Protein AF-A0A0Q3VXB0-F1 (afdb_monomer)

pLDDT: mean 96.61, std 4.09, range [52.09, 98.81]

Sequence (305 aa):
GGVAILCDSNIEIIQRRIDKGFIDEVAGSLDEAIAKAKEYAAAGKPLGIAVVGNAADIFEEVLEKGWLPDISTSMTPGHDPISYLPAGYTVEEAEELRDSNRELYLEKARETMVRELKALIKFMDLGVHSFEYGTSHRKECIDAGMDEKEAKRLPGFVAEYIRPLFCEGRGPFRWVCLSGEAEDLRKIDDMILEKFSDDHLVTRWIKLAKKHIPIEALPARICYMGFGQRKAFALEVNDMIRRGELAGPVAFSRDNLDSGSIVNPTFESENMKDGSDLISDWPMLNGLLNAVGMCDLIAIQANYS

Mean predicted aligned error: 3.27 Å

Structure (mmCIF, N/CA/C/O backbone):
data_AF-A0A0Q3VXB0-F1
#
_entry.id   AF-A0A0Q3VXB0-F1
#
loop_
_atom_site.group_PDB
_atom_site.id
_atom_site.type_symbol
_atom_site.label_atom_id
_atom_site.label_alt_id
_atom_site.label_comp_id
_atom_site.label_asym_id
_atom_site.label_entity_id
_atom_site.label_seq_id
_atom_site.pdbx_PDB_ins_code
_atom_site.Cartn_x
_atom_site.Cartn_y
_atom_site.Cartn_z
_atom_site.occupancy
_atom_site.B_iso_or_equiv
_atom_site.auth_seq_id
_atom_site.auth_comp_id
_atom_site.auth_asym_id
_atom_site.auth_atom_id
_atom_site.pdbx_PDB_model_num
ATOM 1 N N . GLY A 1 1 ? -4.025 -17.780 4.461 1.00 88.81 1 GLY A N 1
ATOM 2 C CA . GLY A 1 1 ? -3.182 -16.699 3.916 1.00 88.81 1 GLY A CA 1
ATOM 3 C C . GLY A 1 1 ? -2.644 -17.155 2.581 1.00 88.81 1 GLY A C 1
ATOM 4 O O . GLY A 1 1 ? -3.084 -18.203 2.126 1.00 88.81 1 GLY A O 1
ATOM 5 N N . GLY A 1 2 ? -1.742 -16.389 1.975 1.00 95.31 2 GLY A N 1
ATOM 6 C CA . GLY A 1 2 ? -1.052 -16.772 0.739 1.00 95.31 2 GLY A CA 1
ATOM 7 C C . GLY A 1 2 ? 0.444 -16.961 0.966 1.00 95.31 2 GLY A C 1
ATOM 8 O O . GLY A 1 2 ? 0.935 -16.713 2.070 1.00 95.31 2 GLY A O 1
ATOM 9 N N . VAL A 1 3 ? 1.138 -17.387 -0.085 1.00 98.25 3 VAL A N 1
ATOM 10 C CA . VAL A 1 3 ? 2.598 -17.354 -0.169 1.00 98.25 3 VAL A CA 1
ATOM 11 C C . VAL A 1 3 ? 2.988 -16.217 -1.106 1.00 98.25 3 VAL A C 1
ATOM 13 O O . VAL A 1 3 ? 2.360 -16.057 -2.150 1.00 98.25 3 VAL A O 1
ATOM 16 N N . ALA A 1 4 ? 3.976 -15.415 -0.726 1.00 98.19 4 ALA A N 1
ATOM 17 C CA . ALA A 1 4 ? 4.434 -14.272 -1.504 1.00 98.19 4 ALA A CA 1
ATOM 18 C C . ALA A 1 4 ? 5.944 -14.359 -1.727 1.00 98.19 4 ALA A C 1
ATOM 20 O O . ALA A 1 4 ? 6.694 -14.572 -0.777 1.00 98.19 4 ALA A O 1
ATOM 21 N N . ILE A 1 5 ? 6.372 -14.157 -2.973 1.00 98.44 5 ILE A N 1
ATOM 22 C CA . ILE A 1 5 ? 7.762 -13.840 -3.303 1.00 98.44 5 ILE A CA 1
ATOM 23 C C . ILE A 1 5 ? 7.838 -12.319 -3.454 1.00 98.44 5 ILE A C 1
ATOM 25 O O . ILE A 1 5 ? 7.078 -11.736 -4.225 1.00 98.44 5 ILE A O 1
ATOM 29 N N . LEU A 1 6 ? 8.715 -11.684 -2.684 1.00 98.12 6 LEU A N 1
ATOM 30 C CA . LEU A 1 6 ? 8.893 -10.236 -2.607 1.00 98.12 6 LEU A CA 1
ATOM 31 C C . LEU A 1 6 ? 10.298 -9.897 -3.101 1.00 98.12 6 LEU A C 1
ATOM 33 O O . LEU A 1 6 ? 11.272 -10.453 -2.604 1.00 98.12 6 LEU A O 1
ATOM 37 N N . CYS A 1 7 ? 10.414 -8.994 -4.066 1.00 97.31 7 CYS A N 1
ATOM 38 C CA . CYS A 1 7 ? 11.702 -8.576 -4.605 1.00 97.31 7 CYS A CA 1
ATOM 39 C C . CYS A 1 7 ? 12.056 -7.165 -4.129 1.00 97.31 7 CYS A C 1
ATOM 41 O O . CYS A 1 7 ? 11.206 -6.277 -4.159 1.00 97.31 7 CYS A O 1
ATOM 43 N N . ASP A 1 8 ? 13.305 -6.970 -3.713 1.00 97.62 8 ASP A N 1
ATOM 44 C CA . ASP A 1 8 ? 13.897 -5.650 -3.494 1.00 97.62 8 ASP A CA 1
ATOM 45 C C . ASP A 1 8 ? 15.375 -5.703 -3.896 1.00 97.62 8 ASP A C 1
ATOM 47 O O . ASP A 1 8 ? 16.053 -6.713 -3.689 1.00 97.62 8 ASP A O 1
ATOM 51 N N . SER A 1 9 ? 15.892 -4.627 -4.480 1.00 96.44 9 SER A N 1
ATOM 52 C CA . SER A 1 9 ? 17.288 -4.569 -4.924 1.00 96.44 9 SER A CA 1
ATOM 53 C C . SER A 1 9 ? 18.267 -4.323 -3.780 1.00 96.44 9 SER A C 1
ATOM 55 O O . SER A 1 9 ? 19.465 -4.542 -3.940 1.00 96.44 9 SER A O 1
ATOM 57 N N . ASN A 1 10 ? 17.771 -3.883 -2.622 1.00 95.69 10 ASN A N 1
ATOM 58 C CA . ASN A 1 10 ? 18.582 -3.557 -1.465 1.00 95.69 10 ASN A CA 1
ATOM 59 C C . ASN A 1 10 ? 18.340 -4.562 -0.325 1.00 95.69 10 ASN A C 1
ATOM 61 O O . ASN A 1 10 ? 17.310 -4.553 0.359 1.00 95.69 10 ASN A O 1
ATOM 65 N N . ILE A 1 11 ? 19.347 -5.399 -0.061 1.00 95.75 11 ILE A N 1
ATOM 66 C CA . ILE A 1 11 ? 19.316 -6.384 1.029 1.00 95.75 11 ILE A CA 1
ATOM 67 C C . ILE A 1 11 ? 19.112 -5.740 2.409 1.00 95.75 11 ILE A C 1
ATOM 69 O O . ILE A 1 11 ? 18.471 -6.337 3.271 1.00 95.75 11 ILE A O 1
ATOM 73 N N . GLU A 1 12 ? 19.573 -4.508 2.633 1.00 96.44 12 GLU A N 1
ATOM 74 C CA . GLU A 1 12 ? 19.353 -3.805 3.900 1.00 96.44 12 GLU A CA 1
ATOM 75 C C . GLU A 1 12 ? 17.885 -3.398 4.089 1.00 96.44 12 GLU A C 1
ATOM 77 O O . GLU A 1 12 ? 17.396 -3.320 5.220 1.00 96.44 12 GLU A O 1
ATOM 82 N N . ILE A 1 13 ? 17.143 -3.129 3.005 1.00 95.69 13 ILE A N 1
ATOM 83 C CA . ILE A 1 13 ? 15.687 -2.937 3.085 1.00 95.69 13 ILE A CA 1
ATOM 84 C C . ILE A 1 13 ? 15.030 -4.253 3.499 1.00 95.69 13 ILE A C 1
ATOM 86 O O . ILE A 1 13 ? 14.264 -4.260 4.466 1.00 95.69 13 ILE A O 1
ATOM 90 N N . ILE A 1 14 ? 15.370 -5.358 2.829 1.00 97.44 14 ILE A N 1
ATOM 91 C CA . ILE A 1 14 ? 14.838 -6.695 3.134 1.00 97.44 14 ILE A CA 1
ATOM 92 C C . ILE A 1 14 ? 15.109 -7.071 4.592 1.00 97.44 14 ILE A C 1
ATOM 94 O O . ILE A 1 14 ? 14.174 -7.416 5.319 1.00 97.44 14 ILE A O 1
ATOM 98 N N . GLN A 1 15 ? 16.356 -6.932 5.049 1.00 97.38 15 GLN A N 1
ATOM 99 C CA . GLN A 1 15 ? 16.746 -7.288 6.411 1.00 97.38 15 GLN A CA 1
ATOM 100 C C . GLN A 1 15 ? 15.956 -6.480 7.444 1.00 97.38 15 GLN A C 1
ATOM 102 O O . GLN A 1 15 ? 15.394 -7.055 8.372 1.00 97.38 15 GLN A O 1
ATOM 107 N N . ARG A 1 16 ? 15.781 -5.166 7.231 1.00 96.44 16 ARG A N 1
ATOM 108 C CA . ARG A 1 16 ? 14.951 -4.326 8.114 1.00 96.44 16 ARG A CA 1
ATOM 109 C C . ARG A 1 16 ? 13.493 -4.782 8.184 1.00 96.44 16 ARG A C 1
ATOM 111 O O . ARG A 1 16 ? 12.846 -4.563 9.208 1.00 96.44 16 ARG A O 1
ATOM 118 N N . ARG A 1 17 ? 12.936 -5.356 7.112 1.00 96.00 17 ARG A N 1
ATOM 119 C CA . ARG A 1 17 ? 11.563 -5.894 7.120 1.00 96.00 17 ARG A CA 1
ATOM 120 C C . ARG A 1 17 ? 11.477 -7.237 7.834 1.00 96.00 17 ARG A C 1
ATOM 122 O O . ARG A 1 17 ? 10.494 -7.454 8.540 1.00 96.00 17 ARG A O 1
ATOM 129 N N . ILE A 1 18 ? 12.502 -8.077 7.717 1.00 96.00 18 ILE A N 1
ATOM 130 C CA . ILE A 1 18 ? 12.609 -9.342 8.457 1.00 96.00 18 ILE A CA 1
ATOM 131 C C . ILE A 1 18 ? 12.779 -9.088 9.951 1.00 96.00 18 ILE A C 1
ATOM 133 O O . ILE A 1 18 ? 12.023 -9.638 10.745 1.00 96.00 18 ILE A O 1
ATOM 137 N N . ASP A 1 19 ? 13.681 -8.185 10.341 1.00 95.75 19 ASP A N 1
ATOM 138 C CA . ASP A 1 19 ? 13.931 -7.850 11.751 1.00 95.75 19 ASP A CA 1
ATOM 139 C C . ASP A 1 19 ? 12.666 -7.338 12.458 1.00 95.75 19 ASP A C 1
ATOM 141 O O . ASP A 1 19 ? 12.477 -7.533 13.659 1.00 95.75 19 ASP A O 1
ATOM 145 N N . LYS A 1 20 ? 11.773 -6.693 11.699 1.00 94.25 20 LYS A N 1
ATOM 146 C CA . LYS A 1 20 ? 10.472 -6.207 12.175 1.00 94.25 20 LYS A CA 1
ATOM 147 C C . LYS A 1 20 ? 9.354 -7.250 12.089 1.00 94.25 20 LYS A C 1
ATOM 149 O O . LYS A 1 20 ? 8.285 -7.016 12.640 1.00 94.25 20 LYS A O 1
ATOM 154 N N . GLY A 1 21 ? 9.566 -8.380 11.417 1.00 93.25 21 GLY A N 1
ATOM 155 C CA . GLY A 1 21 ? 8.570 -9.443 11.255 1.00 93.25 21 GLY A CA 1
ATOM 156 C C . GLY A 1 21 ? 7.527 -9.196 10.158 1.00 93.25 21 GLY A C 1
ATOM 157 O O . GLY A 1 21 ? 6.432 -9.745 10.232 1.00 93.25 21 GLY A O 1
ATOM 158 N N . PHE A 1 22 ? 7.835 -8.367 9.152 1.00 94.44 22 PHE A N 1
ATOM 159 C CA . PHE A 1 22 ? 6.975 -8.172 7.971 1.00 94.44 22 PHE A CA 1
ATOM 160 C C . PHE A 1 22 ? 7.232 -9.186 6.849 1.00 94.44 22 PHE A C 1
ATOM 162 O O . PHE A 1 22 ? 6.378 -9.364 5.984 1.00 94.44 22 PHE A O 1
ATOM 169 N N . ILE A 1 23 ? 8.405 -9.818 6.848 1.00 95.69 23 ILE A N 1
ATOM 170 C CA . ILE A 1 23 ? 8.821 -10.857 5.900 1.00 95.69 23 ILE A CA 1
ATOM 171 C C . ILE A 1 23 ? 9.365 -12.022 6.729 1.00 95.69 23 ILE A C 1
ATOM 173 O O . ILE A 1 23 ? 10.013 -11.783 7.748 1.00 95.69 23 ILE A O 1
ATOM 177 N N . ASP A 1 24 ? 9.092 -13.260 6.314 1.00 96.75 24 ASP A N 1
ATOM 178 C CA . ASP A 1 24 ? 9.472 -14.444 7.087 1.00 96.75 24 ASP A CA 1
ATOM 179 C C . ASP A 1 24 ? 10.934 -14.848 6.841 1.00 96.75 24 ASP A C 1
ATOM 181 O O . ASP A 1 24 ? 11.656 -15.154 7.789 1.00 96.75 24 ASP A O 1
ATOM 185 N N . GLU A 1 25 ? 11.393 -14.847 5.584 1.00 97.38 25 GLU A N 1
ATOM 186 C CA . GLU A 1 25 ? 12.753 -15.282 5.235 1.00 97.38 25 GLU A CA 1
ATOM 187 C C . GLU A 1 25 ? 13.283 -14.675 3.926 1.00 97.38 25 GLU A C 1
ATOM 189 O O . GLU A 1 25 ? 12.521 -14.153 3.115 1.00 97.38 25 GLU A O 1
ATOM 194 N N . VAL A 1 26 ? 14.601 -14.773 3.711 1.00 98.00 26 VAL A N 1
ATOM 195 C CA . VAL A 1 26 ? 15.273 -14.476 2.431 1.00 98.00 26 VAL A CA 1
ATOM 196 C C . VAL A 1 26 ? 15.676 -15.787 1.765 1.00 98.00 26 VAL A C 1
ATOM 198 O O . VAL A 1 26 ? 16.252 -16.657 2.420 1.00 98.00 26 VAL A O 1
ATOM 201 N N . ALA A 1 27 ? 15.417 -15.916 0.468 1.00 98.00 27 ALA A N 1
ATOM 202 C CA . ALA A 1 27 ? 15.956 -16.989 -0.359 1.00 98.00 27 ALA A CA 1
ATOM 203 C C . ALA A 1 27 ? 17.273 -16.554 -1.021 1.00 98.00 27 ALA A C 1
ATOM 205 O O . ALA A 1 27 ? 17.427 -15.400 -1.424 1.00 98.00 27 ALA A O 1
ATOM 206 N N . GLY A 1 28 ? 18.213 -17.486 -1.187 1.00 96.25 28 GLY A N 1
ATOM 207 C CA . GLY A 1 28 ? 19.496 -17.218 -1.843 1.00 96.25 28 GLY A CA 1
ATOM 208 C C . GLY A 1 28 ? 19.396 -17.067 -3.365 1.00 96.25 28 GLY A C 1
ATOM 209 O O . GLY A 1 28 ? 20.357 -16.651 -4.003 1.00 96.25 28 GLY A O 1
ATOM 210 N N . SER A 1 29 ? 18.254 -17.428 -3.958 1.00 97.75 29 SER A N 1
ATOM 211 C CA . SER A 1 29 ? 17.974 -17.291 -5.390 1.00 97.75 29 SER A CA 1
ATOM 212 C C . SER A 1 29 ? 16.471 -17.317 -5.670 1.00 97.75 29 SER A C 1
ATOM 214 O O . SER A 1 29 ? 15.682 -17.793 -4.847 1.00 97.75 29 SER A O 1
ATOM 216 N N . LEU A 1 30 ? 16.079 -16.880 -6.870 1.00 98.25 30 LEU A N 1
ATOM 217 C CA . LEU A 1 30 ? 14.704 -17.014 -7.344 1.00 98.25 30 LEU A CA 1
ATOM 218 C C . LEU A 1 30 ? 14.260 -18.486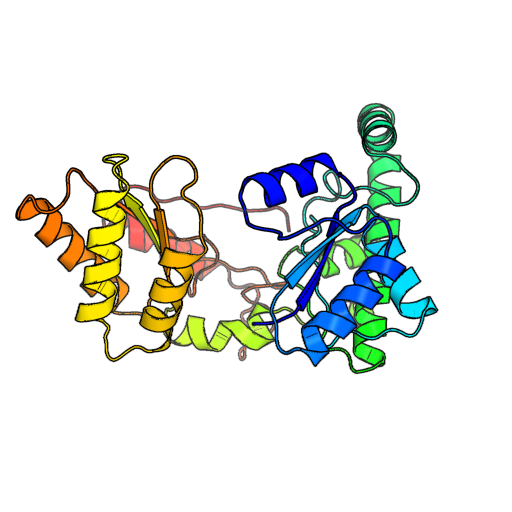 -7.431 1.00 98.25 30 LEU A C 1
ATOM 220 O O . LEU A 1 30 ? 13.129 -18.800 -7.069 1.00 98.25 30 LEU A O 1
ATOM 224 N N . ASP A 1 31 ? 15.138 -19.404 -7.849 1.00 98.31 3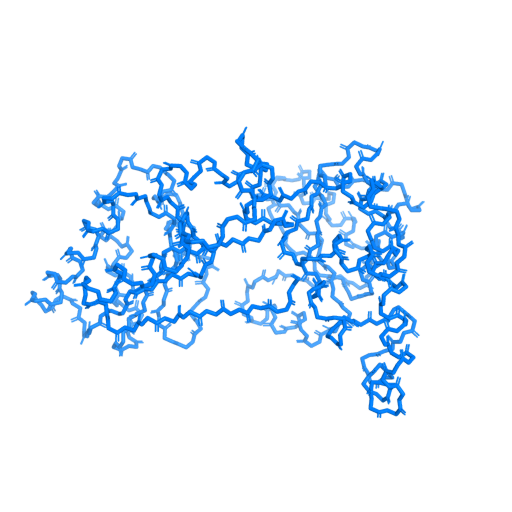1 ASP A N 1
ATOM 225 C CA . ASP A 1 31 ? 14.811 -20.837 -7.926 1.00 98.31 31 ASP A CA 1
ATOM 226 C C . ASP A 1 31 ? 14.483 -21.432 -6.552 1.00 98.31 31 ASP A C 1
ATOM 228 O O . ASP A 1 31 ? 13.507 -22.176 -6.411 1.00 98.31 31 ASP A O 1
ATOM 232 N N . GLU A 1 32 ? 15.258 -21.071 -5.524 1.00 98.44 32 GLU A N 1
ATOM 233 C CA . GLU A 1 32 ? 14.961 -21.457 -4.143 1.00 98.44 32 GLU A CA 1
ATOM 234 C C . GLU A 1 32 ? 13.614 -20.875 -3.688 1.00 98.44 32 GLU A C 1
ATOM 236 O O . GLU A 1 32 ? 12.786 -21.603 -3.134 1.00 98.44 32 GLU A O 1
ATOM 241 N N . ALA A 1 33 ? 13.359 -19.592 -3.970 1.00 98.44 33 ALA A N 1
ATOM 242 C CA . ALA A 1 33 ? 12.104 -18.941 -3.607 1.00 98.44 33 ALA A CA 1
ATOM 243 C C . ALA A 1 33 ? 10.891 -19.608 -4.271 1.00 98.44 33 ALA A C 1
ATOM 245 O O . ALA A 1 33 ? 9.900 -19.894 -3.601 1.00 98.44 33 ALA A O 1
ATOM 246 N N . ILE A 1 34 ? 10.977 -19.926 -5.567 1.00 98.44 34 ILE A N 1
ATOM 247 C CA . ILE A 1 34 ? 9.920 -20.626 -6.311 1.00 98.44 34 ILE A CA 1
ATOM 248 C C . ILE A 1 34 ? 9.697 -22.034 -5.747 1.00 98.44 34 ILE A C 1
ATOM 250 O O . ILE A 1 34 ? 8.548 -22.469 -5.615 1.00 98.44 34 ILE A O 1
ATOM 254 N N . ALA A 1 35 ? 10.768 -22.761 -5.413 1.00 98.31 35 ALA A N 1
ATOM 255 C CA . ALA A 1 35 ? 10.662 -24.099 -4.838 1.00 98.31 35 ALA A CA 1
ATOM 256 C C . ALA A 1 35 ? 9.913 -24.075 -3.497 1.00 98.31 35 ALA A C 1
ATOM 258 O O . ALA A 1 35 ? 8.932 -24.808 -3.329 1.00 98.31 35 ALA A O 1
ATOM 259 N N . LYS A 1 36 ? 10.304 -23.175 -2.587 1.00 98.31 36 LYS A N 1
ATOM 260 C CA . LYS A 1 36 ? 9.621 -22.991 -1.300 1.00 98.31 36 LYS A CA 1
ATOM 261 C C . LYS A 1 36 ? 8.192 -22.491 -1.472 1.00 98.31 36 LYS A C 1
ATOM 263 O O . LYS A 1 36 ? 7.290 -22.981 -0.796 1.00 98.31 36 LYS A O 1
ATOM 268 N N . ALA A 1 37 ? 7.956 -21.574 -2.412 1.00 98.12 37 ALA A N 1
ATOM 269 C CA . ALA A 1 37 ? 6.619 -21.064 -2.681 1.00 98.12 37 ALA A CA 1
ATOM 270 C C . ALA A 1 37 ? 5.653 -22.188 -3.077 1.00 98.12 37 ALA A C 1
ATOM 272 O O . ALA A 1 37 ? 4.554 -22.283 -2.529 1.00 98.12 37 ALA A O 1
ATOM 273 N N . LYS A 1 38 ? 6.093 -23.091 -3.962 1.00 97.81 38 LYS A N 1
ATOM 274 C CA . LYS A 1 38 ? 5.326 -24.280 -4.361 1.00 97.81 38 LYS A CA 1
ATOM 275 C C . LYS A 1 38 ? 5.077 -25.227 -3.188 1.00 97.81 38 LYS A C 1
ATOM 277 O O . LYS A 1 38 ? 3.953 -25.696 -3.023 1.00 97.81 38 LYS A O 1
ATOM 282 N N . GLU A 1 39 ? 6.099 -25.496 -2.377 1.00 98.25 39 GLU A N 1
ATOM 283 C CA . GLU A 1 39 ? 5.982 -26.362 -1.198 1.00 98.25 39 GLU A CA 1
ATOM 284 C C . GLU A 1 39 ? 4.944 -25.825 -0.200 1.00 98.25 39 GLU A C 1
ATOM 286 O O . GLU A 1 39 ? 4.018 -26.540 0.194 1.00 98.25 39 GLU A O 1
ATOM 291 N N . TYR A 1 40 ? 5.059 -24.552 0.181 1.00 98.44 40 TYR A N 1
ATOM 292 C CA . TYR A 1 40 ? 4.195 -23.940 1.190 1.00 98.44 40 TYR A CA 1
ATOM 293 C C . TYR A 1 40 ? 2.766 -23.734 0.687 1.00 98.44 40 TYR A C 1
ATOM 295 O O . TYR A 1 40 ? 1.815 -23.976 1.440 1.00 98.44 40 TYR A O 1
ATOM 303 N N . ALA A 1 41 ? 2.600 -23.375 -0.591 1.00 97.38 41 ALA A N 1
ATOM 304 C CA . ALA A 1 41 ? 1.288 -23.288 -1.220 1.00 97.38 41 ALA A CA 1
ATOM 305 C C . ALA A 1 41 ? 0.590 -24.658 -1.227 1.00 97.38 41 ALA A C 1
ATOM 307 O O . ALA A 1 41 ? -0.562 -24.757 -0.800 1.00 97.38 41 ALA A O 1
ATOM 308 N N . ALA A 1 42 ? 1.299 -25.730 -1.606 1.00 97.38 42 ALA A N 1
ATOM 309 C CA . ALA A 1 42 ? 0.766 -27.094 -1.576 1.00 97.38 42 ALA A CA 1
ATOM 310 C C . ALA A 1 42 ? 0.413 -27.563 -0.152 1.00 97.38 42 ALA A C 1
ATOM 312 O O . ALA A 1 42 ? -0.550 -28.305 0.039 1.00 97.38 42 ALA A O 1
ATOM 313 N N . ALA A 1 43 ? 1.156 -27.102 0.859 1.00 97.94 43 ALA A N 1
ATOM 314 C CA . ALA A 1 43 ? 0.884 -27.385 2.267 1.00 97.94 43 ALA A CA 1
ATOM 315 C C . ALA A 1 43 ? -0.210 -26.492 2.893 1.00 97.94 43 ALA A C 1
ATOM 317 O O . ALA A 1 43 ? -0.552 -26.688 4.062 1.00 97.94 43 ALA A O 1
ATOM 318 N N . GLY A 1 44 ? -0.741 -25.501 2.166 1.00 97.25 44 GLY A N 1
ATOM 319 C CA . GLY A 1 44 ? -1.727 -24.547 2.683 1.00 97.25 44 GLY A CA 1
ATOM 320 C C . GLY A 1 44 ? -1.190 -23.635 3.795 1.00 97.25 44 GLY A C 1
ATOM 321 O O . GLY A 1 44 ? -1.959 -23.182 4.649 1.00 97.25 44 GLY A O 1
ATOM 322 N N . LYS A 1 45 ? 0.125 -23.381 3.819 1.00 97.56 45 LYS A N 1
ATOM 323 C CA . LYS A 1 45 ? 0.798 -22.569 4.843 1.00 97.56 45 LYS A CA 1
ATOM 324 C C . LYS A 1 45 ? 1.223 -21.218 4.256 1.00 97.56 45 LYS A C 1
ATOM 326 O O . LYS A 1 45 ? 1.831 -21.205 3.193 1.00 97.56 45 LYS A O 1
ATOM 331 N N . PRO A 1 46 ? 0.920 -20.086 4.920 1.00 96.88 46 PRO A N 1
ATOM 332 C CA . PRO A 1 46 ? 1.391 -18.788 4.454 1.00 96.88 46 PRO A CA 1
ATOM 333 C C . PRO A 1 46 ? 2.903 -18.642 4.663 1.00 96.88 46 PRO A C 1
ATOM 335 O O . PRO A 1 46 ? 3.426 -19.176 5.643 1.00 96.88 46 PRO A O 1
ATOM 338 N N . LEU A 1 47 ? 3.565 -17.920 3.758 1.00 97.75 47 LEU A N 1
ATOM 339 C CA . LEU A 1 47 ? 4.993 -17.601 3.837 1.00 97.75 47 LEU A CA 1
ATOM 340 C C . LEU A 1 47 ? 5.319 -16.357 2.993 1.00 97.75 47 LEU A C 1
ATOM 342 O O . LEU A 1 47 ? 4.865 -16.252 1.856 1.00 97.75 47 LEU A O 1
ATOM 346 N N . GLY A 1 48 ? 6.102 -15.427 3.526 1.00 97.94 48 GLY A N 1
ATOM 347 C CA . GLY A 1 48 ? 6.707 -14.314 2.796 1.00 97.94 48 GLY A CA 1
ATOM 348 C C . GLY A 1 48 ? 8.195 -14.563 2.567 1.00 97.94 48 GLY A C 1
ATOM 349 O O . GLY A 1 48 ? 8.967 -14.595 3.522 1.00 97.94 48 GLY A O 1
ATOM 350 N N . ILE A 1 49 ? 8.590 -14.712 1.305 1.00 98.56 49 ILE A N 1
ATOM 351 C CA . ILE A 1 49 ? 9.959 -15.017 0.880 1.00 98.56 49 ILE A CA 1
ATOM 352 C C . ILE A 1 49 ? 10.520 -13.796 0.152 1.00 98.56 49 ILE A C 1
ATOM 354 O O . ILE A 1 49 ? 9.997 -13.410 -0.890 1.00 98.56 49 ILE A O 1
ATOM 358 N N . ALA A 1 50 ? 11.585 -13.192 0.665 1.00 98.56 50 ALA A N 1
ATOM 359 C CA . ALA A 1 50 ? 12.303 -12.138 -0.038 1.00 98.56 50 ALA A CA 1
ATOM 360 C C . ALA A 1 50 ? 13.361 -12.705 -0.996 1.00 98.56 50 ALA A C 1
ATOM 362 O O . ALA A 1 50 ? 14.035 -13.686 -0.684 1.00 98.56 50 ALA A O 1
ATOM 363 N N . VAL A 1 51 ? 13.540 -12.043 -2.136 1.00 98.25 51 VAL A N 1
ATOM 364 C CA . VAL A 1 51 ? 14.610 -12.287 -3.110 1.00 98.25 51 VAL A CA 1
ATOM 365 C C . VAL A 1 51 ? 15.296 -10.958 -3.402 1.00 98.25 51 VAL A C 1
ATOM 367 O O . VAL A 1 51 ? 14.636 -9.974 -3.735 1.00 98.25 51 VAL A O 1
ATOM 370 N N . VAL A 1 52 ? 16.621 -10.927 -3.283 1.00 98.00 52 VAL A N 1
ATOM 371 C CA . VAL A 1 52 ? 17.404 -9.743 -3.655 1.00 98.00 52 VAL A CA 1
ATOM 372 C C . VAL A 1 52 ? 17.508 -9.680 -5.176 1.00 98.00 52 VAL A C 1
ATOM 374 O O . VAL A 1 52 ? 17.978 -10.635 -5.794 1.00 98.00 52 VAL A O 1
ATOM 377 N N . GLY A 1 53 ? 17.082 -8.575 -5.782 1.00 97.44 53 GLY A N 1
ATOM 378 C CA . GLY A 1 53 ? 17.159 -8.389 -7.231 1.00 97.44 53 GLY A CA 1
ATOM 379 C C . GLY A 1 53 ? 16.490 -7.105 -7.712 1.00 97.44 53 GLY A C 1
ATOM 380 O O . GLY A 1 53 ? 15.809 -6.416 -6.954 1.00 97.44 53 GLY A O 1
ATOM 381 N N . ASN A 1 54 ? 16.686 -6.757 -8.982 1.00 98.44 54 ASN A N 1
ATOM 382 C CA . ASN A 1 54 ? 15.890 -5.710 -9.616 1.00 98.44 54 ASN A CA 1
ATOM 383 C C . ASN A 1 54 ? 14.517 -6.274 -10.003 1.00 98.44 54 ASN A C 1
ATOM 385 O O . ASN A 1 54 ? 14.440 -7.374 -10.546 1.00 98.44 54 ASN A O 1
ATOM 389 N N . ALA A 1 55 ? 13.438 -5.534 -9.737 1.00 97.81 55 ALA A N 1
ATOM 390 C CA . ALA A 1 55 ? 12.079 -6.000 -10.011 1.00 97.81 55 ALA A CA 1
ATOM 391 C C . ALA A 1 55 ? 11.863 -6.344 -11.495 1.00 97.81 55 ALA A C 1
ATOM 393 O O . ALA A 1 55 ? 11.248 -7.368 -11.794 1.00 97.81 55 ALA A O 1
ATOM 394 N N . ALA A 1 56 ? 12.416 -5.542 -12.416 1.00 98.44 56 ALA A N 1
ATOM 395 C CA . ALA A 1 56 ? 12.332 -5.818 -13.848 1.00 98.44 56 ALA A CA 1
ATOM 396 C C . ALA A 1 56 ? 13.030 -7.140 -14.208 1.00 98.44 56 ALA A C 1
ATOM 398 O O . ALA A 1 56 ? 12.430 -7.985 -14.869 1.00 98.44 56 ALA A O 1
ATOM 399 N N . ASP A 1 57 ? 14.256 -7.342 -13.715 1.00 98.56 57 ASP A N 1
ATOM 400 C CA . ASP A 1 57 ? 15.044 -8.549 -13.988 1.00 98.56 57 ASP A CA 1
ATOM 401 C C . ASP A 1 57 ? 14.370 -9.798 -13.395 1.00 98.56 57 ASP A C 1
ATOM 403 O O . ASP A 1 57 ? 14.239 -10.814 -14.073 1.00 98.56 57 ASP A O 1
ATOM 407 N N . ILE A 1 58 ? 13.861 -9.717 -12.158 1.00 98.38 58 ILE A N 1
ATOM 408 C CA . ILE A 1 58 ? 13.171 -10.840 -11.506 1.00 98.38 58 ILE A CA 1
ATOM 409 C C . ILE A 1 58 ? 11.863 -11.191 -12.221 1.00 98.38 58 ILE A C 1
ATOM 411 O O . ILE A 1 58 ? 11.571 -12.371 -12.414 1.00 98.38 58 ILE A O 1
ATOM 415 N N . PHE A 1 59 ? 11.059 -10.207 -12.631 1.00 98.50 59 PHE A N 1
ATOM 416 C CA . PHE A 1 59 ? 9.824 -10.488 -13.369 1.00 98.50 59 PHE A CA 1
ATOM 417 C C . PHE A 1 59 ? 10.096 -11.107 -14.743 1.00 98.50 59 PHE A C 1
ATOM 419 O O . PHE A 1 59 ? 9.398 -12.048 -15.129 1.00 98.50 59 PHE A O 1
ATOM 426 N N . GLU A 1 60 ? 11.114 -10.630 -15.460 1.00 98.62 60 GLU A N 1
ATOM 427 C CA . GLU A 1 60 ? 11.553 -11.234 -16.721 1.00 98.62 60 GLU A CA 1
ATOM 428 C C . GLU A 1 60 ? 12.065 -12.669 -16.508 1.00 98.62 60 GLU A C 1
ATOM 430 O O . GLU A 1 60 ? 11.621 -13.580 -17.207 1.00 98.62 60 GLU A O 1
ATOM 435 N N . GLU A 1 61 ? 12.892 -12.913 -15.487 1.00 98.38 61 GLU A N 1
ATOM 436 C CA . GLU A 1 61 ? 13.406 -14.251 -15.164 1.00 98.38 61 GLU A CA 1
ATOM 437 C C . GLU A 1 61 ? 12.273 -15.232 -14.801 1.00 98.38 61 GLU A C 1
ATOM 439 O O . GLU A 1 61 ? 12.270 -16.391 -15.230 1.00 98.38 61 GLU A O 1
ATOM 444 N N . VAL A 1 62 ? 11.262 -14.780 -14.050 1.00 98.12 62 VAL A N 1
ATOM 445 C CA . VAL A 1 62 ? 10.069 -15.589 -13.752 1.00 98.12 62 VAL A CA 1
ATOM 446 C C . VAL A 1 62 ? 9.336 -15.995 -15.041 1.00 98.12 62 VAL A C 1
ATOM 448 O O . VAL A 1 62 ? 8.958 -17.165 -15.190 1.00 98.12 62 VAL A O 1
ATOM 451 N N . LEU A 1 63 ? 9.157 -15.057 -15.979 1.00 98.31 63 LEU A N 1
ATOM 452 C CA . LEU A 1 63 ? 8.532 -15.324 -17.279 1.00 98.31 63 LEU A CA 1
ATOM 453 C C . LEU A 1 63 ? 9.353 -16.319 -18.109 1.00 98.31 63 LEU A C 1
ATOM 455 O O . LEU A 1 63 ? 8.778 -17.245 -18.685 1.00 98.31 63 LEU A O 1
ATOM 459 N N . GLU A 1 64 ? 10.679 -16.172 -18.139 1.00 98.06 64 GLU A N 1
ATOM 460 C CA . GLU A 1 64 ? 11.593 -17.084 -18.840 1.00 98.06 64 GLU A CA 1
ATOM 461 C C . GLU A 1 64 ? 11.530 -18.512 -18.289 1.00 98.06 64 GLU A C 1
ATOM 463 O O . GLU A 1 64 ? 11.508 -19.481 -19.054 1.00 98.06 64 GLU A O 1
ATOM 468 N N . LYS A 1 65 ? 11.433 -18.659 -16.963 1.00 96.88 65 LYS A N 1
ATOM 469 C CA . LYS A 1 65 ? 11.276 -19.963 -16.298 1.00 96.88 65 LYS A CA 1
ATOM 470 C C . LYS A 1 65 ? 9.894 -20.589 -16.511 1.00 96.88 65 LYS A C 1
ATOM 472 O O . LYS A 1 65 ? 9.691 -21.746 -16.137 1.00 96.88 65 LYS A O 1
ATOM 477 N N . GLY A 1 66 ? 8.935 -19.851 -17.076 1.00 96.19 66 GLY A N 1
ATOM 478 C CA . GLY A 1 66 ? 7.565 -20.321 -17.285 1.00 96.19 66 GLY A CA 1
ATOM 479 C C . GLY A 1 66 ? 6.823 -20.620 -15.980 1.00 96.19 66 GLY A C 1
ATOM 480 O O . GLY A 1 66 ? 5.905 -21.443 -15.965 1.00 96.19 66 GLY A O 1
ATOM 481 N N . TRP A 1 67 ? 7.232 -19.994 -14.872 1.00 96.56 67 TRP A N 1
ATOM 482 C CA . TRP A 1 67 ? 6.515 -20.080 -13.605 1.00 96.56 67 TRP A CA 1
ATOM 483 C C . TRP A 1 67 ? 5.533 -18.912 -13.511 1.00 96.56 67 TRP A C 1
ATOM 485 O O . TRP A 1 67 ? 5.926 -17.761 -13.642 1.00 96.56 67 TRP A O 1
ATOM 495 N N . LEU A 1 68 ? 4.250 -19.201 -13.301 1.00 96.75 68 LEU A N 1
ATOM 496 C CA . LEU A 1 68 ? 3.215 -18.177 -13.190 1.00 96.75 68 LEU A CA 1
ATOM 497 C C . LEU A 1 68 ? 2.686 -18.142 -11.751 1.00 96.75 68 LEU A C 1
ATOM 499 O O . LEU A 1 68 ? 2.213 -19.181 -11.277 1.00 96.75 68 LEU A O 1
ATOM 503 N N . PRO A 1 69 ? 2.770 -16.997 -11.047 1.00 97.25 69 PRO A N 1
ATOM 504 C CA . PRO A 1 69 ? 2.086 -16.825 -9.773 1.00 97.25 69 PRO A CA 1
ATOM 505 C C . PRO A 1 69 ? 0.577 -16.650 -9.993 1.00 97.25 69 PRO A C 1
ATOM 507 O O . PRO A 1 69 ? 0.130 -16.337 -11.095 1.00 97.25 69 PRO A O 1
ATOM 510 N N . ASP A 1 70 ? -0.218 -16.794 -8.931 1.00 98.06 70 ASP A N 1
ATOM 511 C CA . ASP A 1 70 ? -1.659 -16.511 -9.000 1.00 98.06 70 ASP A CA 1
ATOM 512 C C . ASP A 1 70 ? -1.942 -15.005 -9.155 1.00 98.06 70 ASP A C 1
ATOM 514 O O . ASP A 1 70 ? -2.895 -14.600 -9.822 1.00 98.06 70 ASP A O 1
ATOM 518 N N . ILE A 1 71 ? -1.107 -14.169 -8.527 1.00 98.31 71 ILE A N 1
ATOM 519 C CA . ILE A 1 71 ? -1.228 -12.708 -8.483 1.00 98.31 71 ILE A CA 1
ATOM 520 C C . ILE A 1 71 ? 0.146 -12.091 -8.752 1.00 98.31 71 ILE A C 1
ATOM 522 O O . ILE A 1 71 ? 1.150 -12.579 -8.230 1.00 98.31 71 ILE A O 1
ATOM 526 N N . SER A 1 72 ? 0.191 -10.990 -9.507 1.00 98.19 72 SER A N 1
ATOM 527 C CA . SER A 1 72 ? 1.390 -10.154 -9.628 1.00 98.19 72 SER A CA 1
ATOM 528 C C . SER A 1 72 ? 1.056 -8.666 -9.488 1.00 98.19 72 SER A C 1
ATOM 530 O O . SER A 1 72 ? 0.008 -8.195 -9.918 1.00 98.19 72 SER A O 1
ATOM 532 N N . THR A 1 73 ? 1.923 -7.912 -8.824 1.00 98.38 73 THR A N 1
ATOM 533 C CA . THR A 1 73 ? 1.784 -6.463 -8.635 1.00 98.38 73 THR A CA 1
ATOM 534 C C . THR A 1 73 ? 3.154 -5.894 -8.296 1.00 98.38 73 THR A C 1
ATOM 536 O O . THR A 1 73 ? 4.065 -6.646 -7.949 1.00 98.38 73 THR A O 1
ATOM 539 N N . SER A 1 74 ? 3.286 -4.571 -8.335 1.00 97.19 74 SER A N 1
ATOM 540 C CA . SER A 1 74 ? 4.488 -3.884 -7.878 1.00 97.19 74 SER A CA 1
ATOM 541 C C . SER A 1 74 ? 4.186 -2.728 -6.934 1.00 97.19 74 SER A C 1
ATOM 543 O O . SER A 1 74 ? 3.148 -2.073 -7.039 1.00 97.19 74 SER A O 1
ATOM 545 N N . MET A 1 75 ? 5.115 -2.512 -6.003 1.00 97.06 75 MET A N 1
ATOM 546 C CA . MET A 1 75 ? 5.199 -1.344 -5.128 1.00 97.06 75 MET A CA 1
ATOM 547 C C . MET A 1 75 ? 6.584 -0.682 -5.206 1.00 97.06 75 MET A C 1
ATOM 549 O O . MET A 1 75 ? 6.974 0.048 -4.293 1.00 97.06 75 MET A O 1
ATOM 553 N N . THR A 1 76 ? 7.338 -0.925 -6.284 1.00 97.19 76 THR A N 1
ATOM 554 C CA . THR A 1 76 ? 8.516 -0.108 -6.597 1.00 97.19 76 THR A CA 1
ATOM 555 C C . THR A 1 76 ? 8.107 1.371 -6.683 1.00 97.19 76 THR A C 1
ATOM 557 O O . THR A 1 76 ? 6.933 1.675 -6.938 1.00 97.19 76 THR A O 1
ATOM 560 N N . PRO A 1 77 ? 9.020 2.325 -6.419 1.00 95.50 77 PRO A N 1
ATOM 561 C CA . PRO A 1 77 ? 8.681 3.745 -6.318 1.00 95.50 77 PRO A CA 1
ATOM 562 C C . PRO A 1 77 ? 8.442 4.380 -7.701 1.00 95.50 77 PRO A C 1
ATOM 564 O O . PRO A 1 77 ? 9.156 5.282 -8.122 1.00 95.50 77 PRO A O 1
ATOM 567 N N . GLY A 1 78 ? 7.402 3.916 -8.402 1.00 93.88 78 GLY A N 1
ATOM 568 C CA . GLY A 1 78 ? 6.994 4.349 -9.741 1.00 93.88 78 GLY A CA 1
ATOM 569 C C . GLY A 1 78 ? 6.799 5.863 -9.888 1.00 93.88 78 GLY A C 1
ATOM 570 O O . GLY A 1 78 ? 6.998 6.428 -10.955 1.00 93.88 78 GLY A O 1
ATOM 571 N N . HIS A 1 79 ? 6.433 6.513 -8.786 1.00 92.38 79 HIS A N 1
ATOM 572 C CA . HIS A 1 79 ? 6.064 7.921 -8.691 1.00 92.38 79 HIS A CA 1
ATOM 573 C C . HIS A 1 79 ? 7.286 8.821 -8.538 1.00 92.38 79 HIS A C 1
ATOM 575 O O . HIS A 1 79 ? 7.171 10.038 -8.647 1.00 92.38 79 HIS A O 1
ATOM 581 N N . ASP A 1 80 ? 8.439 8.229 -8.234 1.00 94.25 80 ASP A N 1
ATOM 582 C CA . ASP A 1 80 ? 9.678 8.944 -8.011 1.00 94.25 80 ASP A CA 1
ATOM 583 C C . ASP A 1 80 ? 10.840 8.202 -8.686 1.00 94.25 80 ASP A C 1
ATOM 585 O O . ASP A 1 80 ? 11.546 7.412 -8.048 1.00 94.25 80 ASP A O 1
ATOM 589 N N . PRO A 1 81 ? 11.072 8.458 -9.986 1.00 94.88 81 PRO A N 1
ATOM 590 C CA . PRO A 1 81 ? 12.124 7.793 -10.746 1.00 94.88 81 PRO A CA 1
ATOM 591 C C . PRO A 1 81 ? 13.516 7.965 -10.141 1.00 94.88 81 PRO A C 1
ATOM 593 O O . PRO A 1 81 ? 14.377 7.132 -10.393 1.00 94.88 81 PRO A O 1
ATOM 596 N N . ILE A 1 82 ? 13.761 9.009 -9.332 1.00 95.62 82 ILE A N 1
ATOM 597 C CA . ILE A 1 82 ? 15.057 9.185 -8.658 1.00 95.62 82 ILE A CA 1
ATOM 598 C C . ILE A 1 82 ? 15.286 8.126 -7.570 1.00 95.62 82 ILE A C 1
ATOM 600 O O . ILE A 1 82 ? 16.434 7.787 -7.280 1.00 95.62 82 ILE A O 1
ATOM 604 N N . SER A 1 83 ? 14.202 7.593 -7.002 1.00 95.19 83 SER A N 1
ATOM 605 C CA . SER A 1 83 ? 14.197 6.542 -5.984 1.00 95.19 83 SER A CA 1
ATOM 606 C C . SER A 1 83 ? 14.111 5.138 -6.590 1.00 95.19 83 SER A C 1
ATOM 608 O O . SER A 1 83 ? 14.356 4.156 -5.892 1.00 95.19 83 SER A O 1
ATOM 610 N N . TYR A 1 84 ? 13.785 5.017 -7.880 1.00 97.38 84 TYR A N 1
ATOM 611 C CA . TYR A 1 84 ? 13.744 3.739 -8.585 1.00 97.38 84 TYR A CA 1
ATOM 612 C C . TYR A 1 84 ? 15.158 3.318 -9.010 1.00 97.38 84 TYR A C 1
ATOM 614 O O . TYR A 1 84 ? 15.843 4.065 -9.712 1.00 97.38 84 TYR A O 1
ATOM 622 N N . LEU A 1 85 ? 15.615 2.133 -8.588 1.00 97.56 85 LEU A N 1
ATOM 623 C CA . LEU A 1 85 ? 16.955 1.635 -8.910 1.00 97.56 85 LEU A CA 1
ATOM 624 C C . LEU A 1 85 ? 17.004 1.105 -10.359 1.00 97.56 85 LEU A C 1
ATOM 626 O O . LEU A 1 85 ? 16.264 0.168 -10.677 1.00 97.56 85 LEU A O 1
ATOM 630 N N . PRO A 1 86 ? 17.857 1.651 -11.246 1.00 97.94 86 PRO A N 1
ATOM 631 C CA . PRO A 1 86 ? 18.013 1.119 -12.598 1.00 97.94 86 PRO A CA 1
ATOM 632 C C . PRO A 1 86 ? 18.604 -0.299 -12.582 1.00 97.94 86 PRO A C 1
ATOM 634 O O . PRO A 1 86 ? 19.478 -0.612 -11.774 1.00 97.94 86 PRO A O 1
ATOM 637 N N . ALA A 1 87 ? 18.149 -1.159 -13.495 1.00 97.88 87 ALA A N 1
ATOM 638 C CA . ALA A 1 87 ? 18.708 -2.499 -13.656 1.00 97.88 87 ALA A CA 1
ATOM 639 C C . ALA A 1 87 ? 20.171 -2.442 -14.126 1.00 97.88 87 ALA A C 1
ATOM 641 O O . ALA A 1 87 ? 20.561 -1.549 -14.880 1.00 97.88 87 ALA A O 1
ATOM 642 N N . GLY A 1 88 ? 20.972 -3.420 -13.697 1.00 96.75 88 GLY A N 1
ATOM 643 C CA . GLY A 1 88 ? 22.401 -3.496 -14.021 1.00 96.75 88 GLY A CA 1
ATOM 644 C C . GLY A 1 88 ? 23.326 -2.650 -13.138 1.00 96.75 88 GLY A C 1
ATOM 645 O O . GLY A 1 88 ? 24.512 -2.585 -13.443 1.00 96.75 88 GLY A O 1
ATOM 646 N N . TYR A 1 89 ? 22.809 -2.044 -12.066 1.00 97.31 89 TYR A N 1
ATOM 647 C CA . TYR A 1 89 ? 23.585 -1.285 -11.081 1.00 97.31 89 TYR A CA 1
ATOM 648 C C . TYR A 1 89 ? 23.419 -1.887 -9.683 1.00 97.31 89 TYR A C 1
ATOM 650 O O . TYR A 1 89 ? 22.317 -2.306 -9.311 1.00 97.31 89 TYR A O 1
ATOM 658 N N . THR A 1 90 ? 24.487 -1.888 -8.881 1.00 96.56 90 THR A N 1
ATOM 659 C CA . THR A 1 90 ? 24.343 -2.033 -7.424 1.00 96.56 90 THR A CA 1
ATOM 660 C C . THR A 1 90 ? 23.731 -0.769 -6.811 1.00 96.56 90 THR A C 1
ATOM 662 O O . THR A 1 90 ? 23.582 0.259 -7.477 1.00 96.56 90 THR A O 1
ATOM 665 N N . VAL A 1 91 ? 23.367 -0.826 -5.526 1.00 96.00 91 VAL A N 1
ATOM 666 C CA . VAL A 1 91 ? 22.855 0.347 -4.798 1.00 96.00 91 VAL A CA 1
ATOM 667 C C . VAL A 1 91 ? 23.886 1.478 -4.819 1.00 96.00 91 VAL A C 1
ATOM 669 O O . VAL A 1 91 ? 23.542 2.611 -5.140 1.00 96.00 91 VAL A O 1
ATOM 672 N N . GLU A 1 92 ? 25.150 1.153 -4.558 1.00 97.00 92 GLU A N 1
ATOM 673 C CA . GLU A 1 92 ? 26.258 2.106 -4.516 1.00 97.00 92 GLU A CA 1
ATOM 674 C C . GLU A 1 92 ? 26.539 2.702 -5.900 1.00 97.00 92 GLU A C 1
ATOM 676 O O . GLU A 1 92 ? 26.639 3.919 -6.039 1.00 97.00 92 GLU A O 1
ATOM 681 N N . GLU A 1 93 ? 26.595 1.873 -6.949 1.00 97.75 93 GLU A N 1
ATOM 682 C CA . GLU A 1 93 ? 26.817 2.350 -8.321 1.00 97.75 93 GLU A CA 1
ATOM 683 C C . GLU A 1 93 ? 25.678 3.264 -8.796 1.00 97.75 93 GLU A C 1
ATOM 685 O O . GLU A 1 93 ? 25.905 4.258 -9.490 1.00 97.75 93 GLU A O 1
ATOM 690 N N . ALA A 1 94 ? 24.440 2.945 -8.416 1.00 97.31 94 ALA A N 1
ATOM 691 C CA . ALA A 1 94 ? 23.284 3.763 -8.741 1.00 97.31 94 ALA A CA 1
ATOM 692 C C . ALA A 1 94 ? 23.292 5.094 -7.972 1.00 97.31 94 ALA A C 1
ATOM 694 O O . ALA A 1 94 ? 22.938 6.125 -8.545 1.00 97.31 94 ALA A O 1
ATOM 695 N N . GLU A 1 95 ? 23.711 5.105 -6.704 1.00 96.50 95 GLU A N 1
ATOM 696 C CA . GLU A 1 95 ? 23.908 6.336 -5.928 1.00 96.50 95 GLU A CA 1
ATOM 697 C C . GLU A 1 95 ? 24.989 7.226 -6.552 1.00 96.50 95 GLU A C 1
ATOM 699 O O . GLU A 1 95 ? 24.741 8.409 -6.803 1.00 96.50 95 GLU A O 1
ATOM 704 N N . GLU A 1 96 ? 26.139 6.652 -6.911 1.00 98.19 96 GLU A N 1
ATOM 705 C CA . GLU A 1 96 ? 27.204 7.371 -7.615 1.00 98.19 96 GLU A CA 1
ATOM 706 C C . GLU A 1 96 ? 26.719 7.936 -8.959 1.00 98.19 96 GLU A C 1
ATOM 708 O O . GLU A 1 96 ? 27.013 9.088 -9.298 1.00 98.19 96 GLU A O 1
ATOM 713 N N . LEU A 1 97 ? 25.937 7.166 -9.726 1.00 98.19 97 LEU A N 1
ATOM 714 C CA . LEU A 1 97 ? 25.347 7.632 -10.981 1.00 98.19 97 LEU A CA 1
ATOM 715 C C . LEU A 1 97 ? 24.339 8.766 -10.750 1.00 98.19 97 LEU A C 1
ATOM 717 O O . LEU A 1 97 ? 24.343 9.749 -11.493 1.00 98.19 97 LEU A O 1
ATOM 721 N N . ARG A 1 98 ? 23.495 8.664 -9.717 1.00 97.50 98 ARG A N 1
ATOM 722 C CA . ARG A 1 98 ? 22.489 9.680 -9.367 1.00 97.50 98 ARG A CA 1
ATOM 723 C C . ARG A 1 98 ? 23.132 11.035 -9.060 1.00 97.50 98 ARG A C 1
ATOM 725 O O . ARG A 1 98 ? 22.559 12.073 -9.414 1.00 97.50 98 ARG A O 1
ATOM 732 N N . ASP A 1 99 ? 24.299 11.017 -8.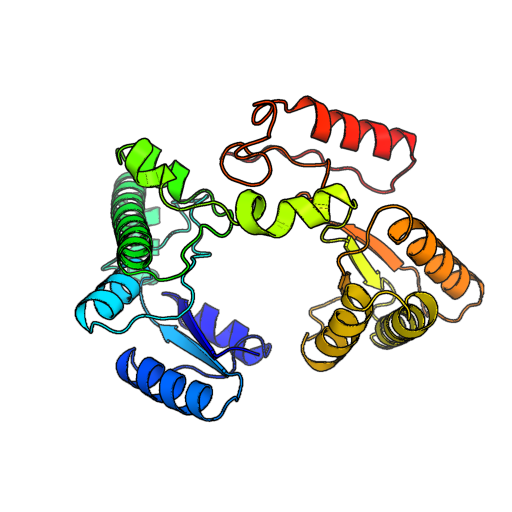422 1.00 97.56 99 ASP A N 1
ATOM 733 C CA . ASP A 1 99 ? 25.050 12.217 -8.051 1.00 97.56 99 ASP A CA 1
ATOM 734 C C . ASP A 1 99 ? 25.904 12.759 -9.201 1.00 97.56 99 ASP A C 1
ATOM 736 O O . ASP A 1 99 ? 25.943 13.971 -9.428 1.00 97.56 99 ASP A O 1
ATOM 740 N N . SER A 1 100 ? 26.568 11.877 -9.951 1.00 98.06 100 SER A N 1
ATOM 741 C CA . SER A 1 100 ? 27.486 12.270 -11.027 1.00 98.06 100 SER A CA 1
ATOM 742 C C . SER A 1 100 ? 26.784 12.618 -12.343 1.00 98.06 100 SER A C 1
ATOM 744 O O . SER A 1 100 ? 27.233 13.521 -13.052 1.00 98.06 100 SER A O 1
ATOM 746 N N . ASN A 1 101 ? 25.689 11.930 -12.683 1.00 98.19 101 ASN A N 1
ATOM 747 C CA . ASN A 1 101 ? 24.917 12.148 -13.905 1.00 98.19 101 ASN A CA 1
ATOM 748 C C . ASN A 1 101 ? 23.435 11.776 -13.719 1.00 98.19 101 ASN A C 1
ATOM 750 O O . ASN A 1 101 ? 22.949 10.736 -14.171 1.00 98.19 101 ASN A O 1
ATOM 754 N N . ARG A 1 102 ? 22.694 12.684 -13.079 1.00 97.88 102 ARG A N 1
ATOM 755 C CA . ARG A 1 102 ? 21.265 12.513 -12.793 1.00 97.88 102 ARG A CA 1
ATOM 756 C C . ARG A 1 102 ? 20.401 12.290 -14.033 1.00 97.88 102 ARG A C 1
ATOM 758 O O . ARG A 1 102 ? 19.424 11.556 -13.950 1.00 97.88 102 ARG A O 1
ATOM 765 N N . GLU A 1 103 ? 20.721 12.922 -15.160 1.00 98.19 103 GLU A N 1
ATOM 766 C CA . GLU A 1 103 ? 19.941 12.751 -16.394 1.00 98.19 103 GLU A CA 1
ATOM 767 C C . GLU A 1 103 ? 20.043 11.312 -16.900 1.00 98.19 103 GLU A C 1
ATOM 769 O O . GLU A 1 103 ? 19.018 10.676 -17.143 1.00 98.19 103 GLU A O 1
ATOM 774 N N . LEU A 1 104 ? 21.265 10.770 -16.945 1.00 98.38 104 LEU A N 1
ATOM 775 C CA . LEU A 1 104 ? 21.495 9.373 -17.305 1.00 98.38 104 LEU A CA 1
ATOM 776 C C . LEU A 1 104 ? 20.854 8.413 -16.294 1.00 98.38 104 LEU A C 1
ATOM 778 O O . LEU A 1 104 ? 20.265 7.417 -16.700 1.00 98.38 104 LEU A O 1
ATOM 782 N N . TYR A 1 105 ? 20.910 8.717 -14.993 1.00 98.62 105 TYR A N 1
ATOM 783 C CA . TYR A 1 105 ? 20.211 7.925 -13.976 1.00 98.62 105 TYR A CA 1
ATOM 784 C C . TYR A 1 105 ? 18.710 7.816 -14.281 1.00 98.62 105 TYR A C 1
ATOM 786 O O . TYR A 1 105 ? 18.159 6.718 -14.318 1.00 98.62 105 TYR A O 1
ATOM 794 N N . LEU A 1 106 ? 18.049 8.955 -14.520 1.00 98.19 106 LEU A N 1
ATOM 795 C CA . LEU A 1 106 ? 16.608 9.001 -14.776 1.00 98.19 106 LEU A CA 1
ATOM 796 C C . LEU A 1 106 ? 16.236 8.293 -16.084 1.00 98.19 106 LEU A C 1
ATOM 798 O O . LEU A 1 106 ? 15.198 7.638 -16.139 1.00 98.19 106 LEU A O 1
ATOM 802 N N . GLU A 1 107 ? 17.079 8.389 -17.117 1.00 98.31 107 GLU A N 1
ATOM 803 C CA . GLU A 1 107 ? 16.933 7.611 -18.353 1.00 98.31 107 GLU A CA 1
ATOM 804 C C . GLU A 1 107 ? 16.944 6.103 -18.056 1.00 98.31 107 GLU A C 1
ATOM 806 O O . GLU A 1 107 ? 15.991 5.402 -18.398 1.00 98.31 107 GLU A O 1
ATOM 811 N N . LYS A 1 108 ? 17.968 5.606 -17.347 1.00 98.62 108 LYS A N 1
ATOM 812 C CA . LYS A 1 108 ? 18.116 4.173 -17.031 1.00 98.62 108 LYS A CA 1
ATOM 813 C C . LYS A 1 108 ? 17.012 3.660 -16.104 1.00 98.62 108 LYS A C 1
ATOM 815 O O . LYS A 1 108 ? 16.532 2.535 -16.275 1.00 98.62 108 LYS A O 1
ATOM 820 N N . ALA A 1 109 ? 16.578 4.473 -15.140 1.00 98.44 109 ALA A N 1
ATOM 821 C CA . ALA A 1 109 ? 15.470 4.135 -14.251 1.00 98.44 109 ALA A CA 1
ATOM 822 C C . ALA A 1 109 ? 14.171 3.956 -15.050 1.00 98.44 109 ALA A C 1
ATOM 824 O O . ALA A 1 109 ? 13.521 2.918 -14.942 1.00 98.44 109 ALA A O 1
ATOM 825 N N . ARG A 1 110 ? 13.850 4.902 -15.940 1.00 98.56 110 ARG A N 1
ATOM 826 C CA . ARG A 1 110 ? 12.667 4.836 -16.814 1.00 98.56 110 ARG A CA 1
ATOM 827 C C . ARG A 1 110 ? 12.701 3.664 -17.788 1.00 98.56 110 ARG A C 1
ATOM 829 O O . ARG A 1 110 ? 11.692 2.980 -17.947 1.00 98.56 110 ARG A O 1
ATOM 836 N N . GLU A 1 111 ? 13.853 3.388 -18.401 1.00 98.56 111 GLU A N 1
ATOM 837 C CA . GLU A 1 111 ? 14.041 2.193 -19.238 1.00 98.56 111 GLU A CA 1
ATOM 838 C C . GLU A 1 111 ? 13.726 0.908 -18.454 1.00 98.56 111 GLU A C 1
ATOM 840 O O . GLU A 1 111 ? 13.059 0.005 -18.967 1.00 98.56 111 GLU A O 1
ATOM 845 N N . THR A 1 112 ? 14.153 0.847 -17.190 1.00 98.75 112 THR A N 1
ATOM 846 C CA . THR A 1 112 ? 13.891 -0.287 -16.293 1.00 98.75 112 THR A CA 1
ATOM 847 C C . THR A 1 112 ? 12.411 -0.381 -15.906 1.00 98.75 112 THR A C 1
ATOM 849 O O . THR A 1 112 ? 11.827 -1.462 -15.971 1.00 98.75 112 THR A O 1
ATOM 852 N N 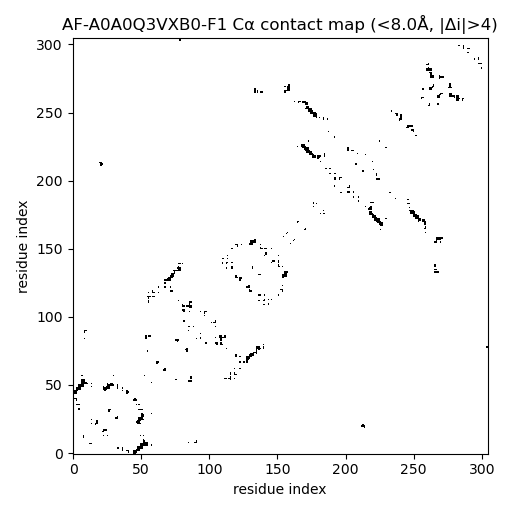. MET A 1 113 ? 11.761 0.741 -15.593 1.00 98.69 113 MET A N 1
ATOM 853 C CA . MET A 1 113 ? 10.327 0.787 -15.274 1.00 98.69 113 MET A CA 1
ATOM 854 C C . MET A 1 113 ? 9.462 0.288 -16.440 1.00 98.69 113 MET A C 1
ATOM 856 O O . MET A 1 113 ? 8.524 -0.487 -16.229 1.00 98.69 113 MET A O 1
ATOM 860 N N . VAL A 1 114 ? 9.806 0.662 -17.680 1.00 98.81 114 VAL A N 1
ATOM 861 C CA . VAL A 1 114 ? 9.112 0.186 -18.891 1.00 98.81 114 VAL A CA 1
ATOM 862 C C . VAL A 1 114 ? 9.254 -1.330 -19.055 1.00 98.81 114 VAL A C 1
ATOM 864 O O . VAL A 1 114 ? 8.283 -1.997 -19.423 1.00 98.81 114 VAL A O 1
ATOM 867 N N . ARG A 1 115 ? 10.435 -1.895 -18.767 1.00 98.75 115 ARG A N 1
ATOM 868 C CA . ARG A 1 115 ? 10.645 -3.354 -18.750 1.00 98.75 115 ARG A CA 1
ATOM 869 C C . ARG A 1 115 ? 9.754 -4.036 -17.712 1.00 98.75 115 ARG A C 1
ATOM 871 O O . ARG A 1 115 ? 9.022 -4.963 -18.058 1.00 98.75 115 ARG A O 1
ATOM 878 N N . GLU A 1 116 ? 9.734 -3.518 -16.483 1.00 98.69 116 GLU A N 1
ATOM 879 C CA . GLU A 1 116 ? 8.888 -4.037 -15.402 1.00 98.69 116 GLU A CA 1
ATOM 880 C C . GLU A 1 116 ? 7.396 -4.037 -15.787 1.00 98.69 116 GLU A C 1
ATOM 882 O O . GLU A 1 116 ? 6.709 -5.051 -15.634 1.00 98.69 116 GLU A O 1
ATOM 887 N N . LEU A 1 117 ? 6.892 -2.931 -16.352 1.00 98.69 117 LEU A N 1
ATOM 888 C CA . LEU A 1 117 ? 5.488 -2.828 -16.759 1.00 98.69 117 LEU A CA 1
ATOM 889 C C . LEU A 1 117 ? 5.142 -3.818 -17.876 1.00 98.69 117 LEU A C 1
ATOM 891 O O . LEU A 1 117 ? 4.089 -4.459 -17.835 1.00 98.69 117 LEU A O 1
ATOM 895 N N . LYS A 1 118 ? 6.035 -3.989 -18.857 1.00 98.75 118 LYS A N 1
ATOM 896 C CA . LYS A 1 118 ? 5.860 -4.986 -19.922 1.00 98.75 118 LYS A CA 1
ATOM 897 C C . LYS A 1 118 ? 5.802 -6.404 -19.366 1.00 98.75 118 LYS A C 1
ATOM 899 O O . LYS A 1 118 ? 4.975 -7.189 -19.830 1.00 98.75 118 LYS A O 1
ATOM 904 N N . ALA A 1 119 ? 6.616 -6.725 -18.363 1.00 98.69 119 ALA A N 1
ATOM 905 C CA . ALA A 1 119 ? 6.567 -8.025 -17.704 1.00 98.69 119 ALA A CA 1
ATOM 906 C C . ALA A 1 119 ? 5.235 -8.239 -16.955 1.00 98.69 119 ALA A C 1
ATOM 908 O O . ALA A 1 119 ? 4.600 -9.280 -17.126 1.00 98.69 119 ALA A O 1
ATOM 909 N N . LEU A 1 120 ? 4.737 -7.234 -16.222 1.00 98.56 120 LEU A N 1
ATOM 910 C CA . LEU A 1 120 ? 3.422 -7.283 -15.556 1.00 98.56 120 LEU A CA 1
ATOM 911 C C . LEU A 1 120 ? 2.255 -7.462 -16.540 1.00 98.56 120 LEU A C 1
ATOM 913 O O . LEU A 1 120 ? 1.354 -8.274 -16.306 1.00 98.56 120 LEU A O 1
ATOM 917 N N . ILE A 1 121 ? 2.284 -6.750 -17.669 1.00 98.69 121 ILE A N 1
ATOM 918 C CA . ILE A 1 121 ? 1.305 -6.917 -18.752 1.00 98.69 121 ILE A CA 1
ATOM 919 C C . ILE A 1 121 ? 1.430 -8.313 -19.373 1.00 98.69 121 ILE A C 1
ATOM 921 O O . ILE A 1 121 ? 0.421 -8.948 -19.674 1.00 98.69 121 ILE A O 1
ATOM 925 N N . LYS A 1 122 ? 2.651 -8.836 -19.526 1.00 98.62 122 LYS A N 1
ATOM 926 C CA . LYS A 1 122 ? 2.862 -10.189 -20.044 1.00 98.62 122 LYS A CA 1
ATOM 927 C C . LYS A 1 122 ? 2.325 -11.261 -19.096 1.00 98.62 122 LYS A C 1
ATOM 929 O O . LYS A 1 122 ? 1.731 -12.225 -19.573 1.00 98.62 122 LYS A O 1
ATOM 934 N N . PHE A 1 123 ? 2.475 -11.089 -17.783 1.00 98.69 123 PHE A N 1
ATOM 935 C CA . PHE A 1 123 ? 1.815 -11.937 -16.789 1.00 98.69 123 PHE A CA 1
ATOM 936 C C . PHE A 1 123 ? 0.296 -11.930 -16.975 1.00 98.69 123 PHE A C 1
ATOM 938 O O . PHE A 1 123 ? -0.315 -12.997 -17.049 1.00 98.69 123 PHE A O 1
ATOM 945 N N . MET A 1 124 ? -0.297 -10.745 -17.143 1.00 98.00 124 MET A N 1
ATOM 946 C CA . MET A 1 124 ? -1.731 -10.600 -17.400 1.00 98.00 124 MET A CA 1
ATOM 947 C C . MET A 1 124 ? -2.165 -11.326 -18.682 1.00 98.00 124 MET A C 1
ATOM 949 O O . MET A 1 124 ? -3.164 -12.043 -18.682 1.00 98.00 124 MET A O 1
ATOM 953 N N . ASP A 1 125 ? -1.376 -11.221 -19.756 1.00 98.31 125 ASP A N 1
ATOM 954 C CA . ASP A 1 125 ? -1.616 -11.924 -21.026 1.00 98.31 125 ASP A CA 1
ATOM 955 C C . ASP A 1 125 ? -1.535 -13.451 -20.902 1.00 98.31 125 ASP A C 1
ATOM 957 O O . ASP A 1 125 ? -2.118 -14.176 -21.710 1.00 98.31 125 ASP A O 1
ATOM 961 N N . LEU A 1 126 ? -0.821 -13.946 -19.890 1.00 98.38 126 LEU A N 1
ATOM 962 C CA . LEU A 1 126 ? -0.717 -15.365 -19.549 1.00 98.38 126 LEU A CA 1
ATOM 963 C C . LEU A 1 126 ? -1.760 -15.806 -18.506 1.00 98.38 126 LEU A C 1
ATOM 965 O O . LEU A 1 126 ? -1.740 -16.958 -18.076 1.00 98.38 126 LEU A O 1
ATOM 969 N N . GLY A 1 127 ? -2.692 -14.923 -18.133 1.00 97.88 127 GLY A N 1
ATOM 970 C CA . GLY A 1 127 ? -3.799 -15.219 -17.223 1.00 97.88 127 GLY A CA 1
ATOM 971 C C . GLY A 1 127 ? -3.487 -15.019 -15.739 1.00 97.88 127 GLY A C 1
ATOM 972 O O . GLY A 1 127 ? -4.315 -15.383 -14.906 1.00 97.88 127 GLY A O 1
ATOM 973 N N . VAL A 1 128 ? -2.332 -14.443 -15.395 1.00 98.50 128 VAL A N 1
ATOM 974 C CA . VAL A 1 128 ? -2.030 -14.032 -14.017 1.00 98.50 128 VAL A CA 1
ATOM 975 C C . VAL A 1 128 ? -2.886 -12.825 -13.655 1.00 98.50 128 VAL A C 1
ATOM 977 O O . VAL A 1 128 ? -3.085 -11.915 -14.463 1.00 98.50 128 VAL A O 1
ATOM 980 N N . HIS A 1 129 ? -3.383 -12.789 -12.423 1.00 98.00 129 HIS A N 1
ATOM 981 C CA . HIS A 1 129 ? -4.114 -11.633 -11.934 1.00 98.00 129 HIS A CA 1
ATOM 982 C C . HIS A 1 129 ? -3.141 -10.490 -11.613 1.00 98.00 129 HIS A C 1
ATOM 984 O O . HIS A 1 129 ? -2.546 -10.452 -10.535 1.00 98.00 129 HIS A O 1
ATOM 990 N N . SER A 1 130 ? -2.951 -9.584 -12.574 1.00 98.31 130 SER A N 1
ATOM 991 C CA . SER A 1 130 ? -1.989 -8.483 -12.477 1.00 98.31 130 SER A CA 1
ATOM 992 C C . SER A 1 130 ? -2.664 -7.126 -12.340 1.00 98.31 130 SER A C 1
ATOM 994 O O . SER A 1 130 ? -3.657 -6.861 -13.015 1.00 98.31 130 SER A O 1
ATOM 996 N N . PHE A 1 131 ? -2.110 -6.249 -11.504 1.00 97.69 131 PHE A N 1
ATOM 997 C CA . PHE A 1 131 ? -2.615 -4.887 -11.320 1.00 97.69 131 PHE A CA 1
ATOM 998 C C . PHE A 1 131 ? -1.523 -3.929 -10.818 1.00 97.69 131 PHE A C 1
ATOM 1000 O O . PHE A 1 131 ? -0.486 -4.360 -10.317 1.00 97.69 131 PHE A O 1
ATOM 1007 N N . GLU A 1 132 ? -1.750 -2.621 -10.951 1.00 96.25 132 GLU A N 1
ATOM 1008 C CA . GLU A 1 132 ? -0.897 -1.584 -10.361 1.00 96.25 132 GLU A CA 1
ATOM 1009 C C . GLU A 1 132 ? -1.350 -1.252 -8.929 1.00 96.25 132 GLU A C 1
ATOM 1011 O O . GLU A 1 132 ? -2.530 -0.967 -8.696 1.00 96.25 132 GLU A O 1
ATOM 1016 N N . TYR A 1 133 ? -0.405 -1.209 -7.978 1.00 96.12 133 TYR A N 1
ATOM 1017 C CA . TYR A 1 133 ? -0.647 -0.865 -6.568 1.00 96.12 133 TYR A CA 1
ATOM 1018 C C . TYR A 1 133 ? -0.560 0.650 -6.273 1.00 96.12 133 TYR A C 1
ATOM 1020 O O . TYR A 1 133 ? -0.185 1.059 -5.177 1.00 96.12 133 TYR A O 1
ATOM 1028 N N . GLY A 1 134 ? -0.893 1.507 -7.242 1.00 90.31 134 GLY A N 1
ATOM 1029 C CA . GLY A 1 134 ? -0.989 2.955 -7.021 1.00 90.31 134 GLY A CA 1
ATOM 1030 C C . GLY A 1 134 ? 0.343 3.682 -6.858 1.00 90.31 134 GLY A C 1
ATOM 1031 O O . GLY A 1 134 ? 0.437 4.640 -6.094 1.00 90.31 134 GLY A O 1
ATOM 1032 N N . THR A 1 135 ? 1.383 3.235 -7.562 1.00 92.44 135 THR A N 1
ATOM 1033 C CA . THR A 1 135 ? 2.700 3.881 -7.539 1.00 92.44 135 THR A CA 1
ATOM 1034 C C . THR A 1 135 ? 2.926 4.815 -8.720 1.00 92.44 135 THR A C 1
ATOM 1036 O O . THR A 1 135 ? 4.029 5.307 -8.856 1.00 92.44 135 THR A O 1
ATOM 1039 N N . SER A 1 136 ? 1.919 5.115 -9.546 1.00 92.31 136 SER A N 1
ATOM 1040 C CA . SER A 1 136 ? 2.043 5.915 -10.782 1.00 92.31 136 SER A CA 1
ATOM 1041 C C . SER A 1 136 ? 2.986 5.304 -11.831 1.00 92.31 136 SER A C 1
ATOM 1043 O O . SER A 1 136 ? 3.476 5.996 -12.722 1.00 92.31 136 SER A O 1
ATOM 1045 N N . HIS A 1 137 ? 3.211 3.990 -11.769 1.00 95.56 137 HIS A N 1
ATOM 1046 C CA . HIS A 1 137 ? 4.162 3.279 -12.626 1.00 95.56 137 HIS A CA 1
ATOM 1047 C C . HIS A 1 137 ? 3.752 3.319 -14.100 1.00 95.56 137 HIS A C 1
ATOM 1049 O O . HIS A 1 137 ? 4.582 3.580 -14.972 1.00 95.56 137 HIS A O 1
ATOM 1055 N N . ARG A 1 138 ? 2.453 3.128 -14.394 1.00 96.50 138 ARG A N 1
ATOM 1056 C CA . ARG A 1 138 ? 1.916 3.257 -15.762 1.00 96.50 138 ARG A CA 1
ATOM 1057 C C . ARG A 1 138 ? 2.159 4.645 -16.331 1.00 96.50 138 ARG A C 1
ATOM 1059 O O . ARG A 1 138 ? 2.587 4.768 -17.475 1.00 96.50 138 ARG A O 1
ATOM 1066 N N . LYS A 1 139 ? 1.894 5.678 -15.530 1.00 94.88 139 LYS A N 1
ATOM 1067 C CA . LYS A 1 139 ? 2.080 7.073 -15.926 1.00 94.88 139 LYS A CA 1
ATOM 1068 C C . LYS A 1 139 ? 3.544 7.361 -16.238 1.00 94.88 139 LYS A C 1
ATOM 1070 O O . LYS A 1 139 ? 3.832 7.934 -17.281 1.00 94.88 139 LYS A O 1
ATOM 1075 N N . GLU A 1 140 ? 4.465 6.909 -15.392 1.00 96.00 140 GLU A N 1
ATOM 1076 C CA . GLU A 1 140 ? 5.889 7.155 -15.621 1.00 96.00 140 GLU A CA 1
ATOM 1077 C C . GLU A 1 140 ? 6.414 6.433 -16.870 1.00 96.00 140 GLU A C 1
ATOM 1079 O O . GLU A 1 140 ? 7.226 6.978 -17.615 1.00 96.00 140 GLU A O 1
ATOM 1084 N N . CYS A 1 141 ? 5.892 5.240 -17.169 1.00 97.88 141 CYS A N 1
ATOM 1085 C CA . CYS A 1 141 ? 6.208 4.543 -18.417 1.00 97.88 141 CYS A CA 1
ATOM 1086 C C . CYS A 1 141 ? 5.694 5.297 -19.657 1.00 97.88 141 CYS A C 1
ATOM 1088 O O . CYS A 1 141 ? 6.367 5.296 -20.689 1.00 97.88 141 CYS A O 1
ATOM 1090 N N . ILE A 1 142 ? 4.529 5.952 -19.569 1.00 97.25 142 ILE A N 1
ATOM 1091 C CA . ILE A 1 142 ? 3.993 6.805 -20.645 1.00 97.25 142 ILE A CA 1
ATOM 1092 C C . ILE A 1 142 ? 4.904 8.016 -20.864 1.00 97.25 142 ILE A C 1
ATOM 1094 O O . ILE A 1 142 ? 5.283 8.295 -22.001 1.00 97.25 142 ILE A O 1
ATOM 1098 N N . ASP A 1 143 ? 5.324 8.683 -19.787 1.00 95.69 143 ASP A N 1
ATOM 1099 C CA . ASP A 1 143 ? 6.273 9.803 -19.849 1.00 95.69 143 ASP A CA 1
ATOM 1100 C C . ASP A 1 143 ? 7.633 9.377 -20.433 1.00 95.69 143 ASP A C 1
ATOM 1102 O O . ASP A 1 143 ? 8.296 10.160 -21.115 1.00 95.69 143 ASP A O 1
ATOM 1106 N N . ALA A 1 144 ? 8.025 8.116 -20.225 1.00 97.19 144 ALA A N 1
ATOM 1107 C CA . ALA A 1 144 ? 9.204 7.494 -20.826 1.00 97.19 144 ALA A CA 1
ATOM 1108 C C . ALA A 1 144 ? 9.023 7.076 -22.304 1.00 97.19 144 ALA A C 1
ATOM 1110 O O . ALA A 1 144 ? 9.956 6.550 -22.912 1.00 97.19 144 ALA A O 1
ATOM 1111 N N . GLY A 1 145 ? 7.848 7.304 -22.899 1.00 97.75 145 GLY A N 1
ATOM 1112 C CA . GLY A 1 145 ? 7.568 7.051 -24.315 1.00 97.75 145 GLY A CA 1
ATOM 1113 C C . GLY A 1 145 ? 6.880 5.717 -24.628 1.00 97.75 145 GLY A C 1
ATOM 1114 O O . GLY A 1 145 ? 6.787 5.353 -25.802 1.00 97.75 145 GLY A O 1
ATOM 1115 N N . MET A 1 146 ? 6.394 4.979 -23.625 1.00 98.12 146 MET A N 1
ATOM 1116 C CA . MET A 1 146 ? 5.528 3.815 -23.852 1.00 98.12 146 MET A CA 1
ATOM 1117 C C . MET A 1 146 ? 4.156 4.255 -24.385 1.00 98.12 146 MET A C 1
ATOM 1119 O O . MET A 1 146 ? 3.633 5.298 -23.998 1.00 98.12 146 MET A O 1
ATOM 1123 N N . ASP A 1 147 ? 3.544 3.450 -25.261 1.00 98.12 147 ASP A N 1
ATOM 1124 C CA . ASP A 1 147 ? 2.197 3.734 -25.760 1.00 98.12 147 ASP A CA 1
ATOM 1125 C C . ASP A 1 147 ? 1.175 3.738 -24.610 1.00 98.12 147 ASP A C 1
ATOM 1127 O O . ASP A 1 147 ? 1.097 2.801 -23.813 1.00 98.12 147 ASP A O 1
ATOM 1131 N N . GLU A 1 148 ? 0.362 4.793 -24.538 1.00 96.44 148 GLU A N 1
ATOM 1132 C CA . GLU A 1 148 ? -0.615 4.985 -23.462 1.00 96.44 148 GLU A CA 1
ATOM 1133 C C . GLU A 1 148 ? -1.651 3.861 -23.401 1.00 96.44 148 GLU A C 1
ATOM 1135 O O . GLU A 1 148 ? -2.027 3.430 -22.307 1.00 96.44 148 GLU A O 1
ATOM 1140 N N . LYS A 1 149 ? -2.108 3.357 -24.555 1.00 96.75 149 LYS A N 1
ATOM 1141 C CA . LYS A 1 149 ? -3.091 2.269 -24.573 1.00 96.75 149 LYS A CA 1
ATOM 1142 C C . LYS A 1 149 ? -2.470 0.985 -24.068 1.00 96.75 149 LYS A C 1
ATOM 1144 O O . LYS A 1 149 ? -3.169 0.245 -23.389 1.00 96.75 149 LYS A O 1
ATOM 1149 N N . GLU A 1 150 ? -1.203 0.726 -24.392 1.00 97.69 150 GLU A N 1
ATOM 1150 C CA . GLU A 1 150 ? -0.452 -0.418 -23.877 1.00 97.69 150 GLU A CA 1
ATOM 1151 C C . GLU A 1 150 ? -0.249 -0.319 -22.359 1.00 97.69 150 GLU A C 1
ATOM 1153 O O . GLU A 1 150 ? -0.596 -1.258 -21.644 1.00 97.69 150 GLU A O 1
ATOM 1158 N N . ALA A 1 151 ? 0.234 0.818 -21.849 1.00 96.88 151 ALA A N 1
ATOM 1159 C CA . ALA A 1 151 ? 0.474 1.013 -20.418 1.00 96.88 151 ALA A CA 1
ATOM 1160 C C . ALA A 1 151 ? -0.818 0.882 -19.590 1.00 96.88 151 ALA A C 1
ATOM 1162 O O . ALA A 1 151 ? -0.842 0.194 -18.568 1.00 96.88 151 ALA A O 1
ATOM 1163 N N . LYS A 1 152 ? -1.927 1.467 -20.068 1.00 94.69 152 LYS A N 1
ATOM 1164 C CA . LYS A 1 152 ? -3.245 1.407 -19.408 1.00 94.69 152 LYS A CA 1
ATOM 1165 C C . LYS A 1 152 ? -3.924 0.033 -19.463 1.00 94.69 152 LYS A C 1
ATOM 1167 O O . LYS A 1 152 ? -5.009 -0.115 -18.908 1.00 94.69 152 LYS A O 1
ATOM 1172 N N . ARG A 1 153 ? -3.311 -0.982 -20.091 1.00 96.06 153 ARG A N 1
ATOM 1173 C CA . ARG A 1 153 ? -3.819 -2.367 -20.043 1.00 96.06 153 ARG A CA 1
ATOM 1174 C C . ARG A 1 153 ? -3.737 -2.960 -18.643 1.00 96.06 153 ARG A C 1
ATOM 1176 O O . ARG A 1 153 ? -4.593 -3.768 -18.303 1.00 96.06 153 ARG A O 1
ATOM 1183 N N . LEU A 1 154 ? -2.714 -2.600 -17.864 1.00 96.38 154 LEU A N 1
ATOM 1184 C CA . LEU A 1 154 ? -2.606 -3.029 -16.473 1.00 96.38 154 LEU A CA 1
ATOM 1185 C C . LEU A 1 154 ? -3.644 -2.239 -15.649 1.00 96.38 154 LEU A C 1
ATOM 1187 O O . LEU A 1 154 ? -3.604 -1.010 -15.677 1.00 96.38 154 LEU A O 1
ATOM 1191 N N . PRO A 1 155 ? -4.588 -2.886 -14.950 1.00 94.69 155 PRO A N 1
ATOM 1192 C CA . PRO A 1 155 ? -5.628 -2.177 -14.207 1.00 94.69 155 PRO A CA 1
ATOM 1193 C C . PRO A 1 155 ? -5.109 -1.633 -12.866 1.00 94.69 155 PRO A C 1
ATOM 1195 O O . PRO A 1 155 ? -4.225 -2.228 -12.248 1.00 94.69 155 PRO A O 1
ATOM 1198 N N . GLY A 1 156 ? -5.665 -0.518 -12.383 1.00 94.88 156 GLY A N 1
ATOM 1199 C CA . GLY A 1 156 ? -5.363 0.032 -11.057 1.00 94.88 156 GLY A CA 1
ATOM 1200 C C . GLY A 1 156 ? -6.202 -0.607 -9.943 1.00 94.88 156 GLY A C 1
ATOM 1201 O O . GLY A 1 156 ? -7.415 -0.783 -10.076 1.00 94.88 156 GLY A O 1
ATOM 1202 N N . PHE A 1 157 ? -5.585 -0.919 -8.797 1.00 95.44 157 PHE A N 1
ATOM 1203 C CA . PHE A 1 157 ? -6.252 -1.703 -7.743 1.00 95.44 157 PHE A CA 1
ATOM 1204 C C . PHE A 1 157 ? -7.455 -1.013 -7.084 1.00 95.44 157 PHE A C 1
ATOM 1206 O O . PHE A 1 157 ? -8.336 -1.690 -6.547 1.00 95.44 157 PHE A O 1
ATOM 1213 N N . VAL A 1 158 ? -7.521 0.326 -7.099 1.00 94.94 158 VAL A N 1
ATOM 1214 C CA . VAL A 1 158 ? -8.673 1.029 -6.518 1.00 94.94 158 VAL A CA 1
ATOM 1215 C C . VAL A 1 158 ? -9.921 0.816 -7.357 1.00 94.94 158 VAL A C 1
ATOM 1217 O O . VAL A 1 158 ? -10.966 0.482 -6.794 1.00 94.94 158 VAL A O 1
ATOM 1220 N N . ALA A 1 159 ? -9.812 0.977 -8.676 1.00 92.56 159 ALA A N 1
ATOM 1221 C CA . ALA A 1 159 ? -10.929 0.763 -9.583 1.00 92.56 159 ALA A CA 1
ATOM 1222 C C . ALA A 1 159 ? -11.439 -0.682 -9.523 1.00 92.56 159 ALA A C 1
ATOM 1224 O O . ALA A 1 159 ? -12.651 -0.894 -9.488 1.00 92.56 159 ALA A O 1
ATOM 1225 N N . GLU A 1 160 ? -10.518 -1.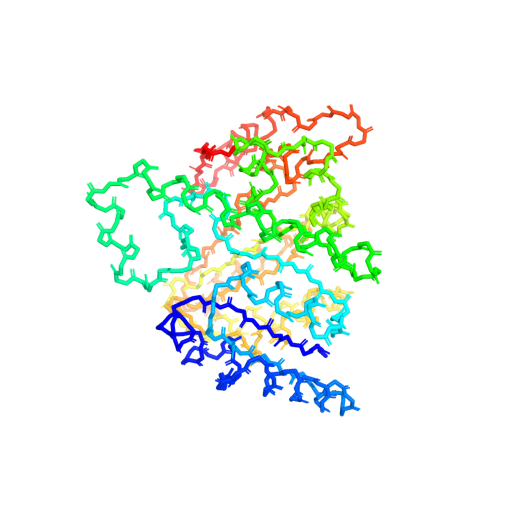642 -9.425 1.00 92.94 160 GLU A N 1
ATOM 1226 C CA . GLU A 1 160 ? -10.841 -3.069 -9.412 1.00 92.94 160 GLU A CA 1
ATOM 1227 C C . GLU A 1 160 ? -11.385 -3.571 -8.064 1.00 92.94 160 GLU A C 1
ATOM 1229 O O . GLU A 1 160 ? -12.359 -4.323 -8.036 1.00 92.94 160 GLU A O 1
ATOM 1234 N N . TYR A 1 161 ? -10.791 -3.164 -6.933 1.00 95.06 161 TYR A N 1
ATOM 1235 C CA . TYR A 1 161 ? -11.050 -3.828 -5.642 1.00 95.06 161 TYR A CA 1
ATOM 1236 C C . TYR A 1 161 ? -11.516 -2.897 -4.519 1.00 95.06 161 TYR A C 1
ATOM 1238 O O . TYR A 1 161 ? -12.306 -3.316 -3.671 1.00 95.06 161 TYR A O 1
ATOM 1246 N N . ILE A 1 162 ? -11.035 -1.650 -4.463 1.00 96.38 162 ILE A N 1
ATOM 1247 C CA . ILE A 1 162 ? -11.227 -0.788 -3.277 1.00 96.38 162 ILE A CA 1
ATOM 1248 C C . ILE A 1 162 ? -12.443 0.125 -3.395 1.00 96.38 162 ILE A C 1
ATOM 1250 O O . ILE A 1 162 ? -13.069 0.438 -2.383 1.00 96.38 162 ILE A O 1
ATOM 1254 N N . ARG A 1 163 ? -12.831 0.535 -4.607 1.00 96.81 163 ARG A N 1
ATOM 1255 C CA . ARG A 1 163 ? -13.937 1.480 -4.819 1.00 96.81 163 ARG A CA 1
ATOM 1256 C C . ARG A 1 163 ? -15.249 1.090 -4.118 1.00 96.81 163 ARG A C 1
ATOM 1258 O O . ARG A 1 163 ? -15.869 1.989 -3.551 1.00 96.81 163 ARG A O 1
ATOM 1265 N N . PRO A 1 164 ? -15.671 -0.191 -4.058 1.00 96.38 164 PRO A N 1
ATOM 1266 C CA . PRO A 1 164 ? -16.843 -0.577 -3.269 1.00 96.38 164 PRO A CA 1
ATOM 1267 C C . PRO A 1 164 ? -16.729 -0.208 -1.780 1.00 96.38 164 PRO A C 1
ATOM 1269 O O . PRO A 1 164 ? -17.702 0.262 -1.196 1.00 96.38 164 PRO A O 1
ATOM 1272 N N . LEU A 1 165 ? -15.537 -0.334 -1.184 1.00 96.88 165 LEU A N 1
ATOM 1273 C CA . LEU A 1 165 ? -15.281 0.082 0.200 1.00 96.88 165 LEU A CA 1
ATOM 1274 C C . LEU A 1 165 ? -15.380 1.608 0.345 1.00 96.88 165 LEU A C 1
ATOM 1276 O O . LEU A 1 165 ? -15.996 2.094 1.295 1.00 96.88 165 LEU A O 1
ATOM 1280 N N . PHE A 1 166 ? -14.854 2.371 -0.618 1.00 97.12 166 PHE A N 1
ATOM 1281 C CA . PHE A 1 166 ? -15.001 3.830 -0.623 1.00 97.12 166 PHE A CA 1
ATOM 1282 C C . PHE A 1 166 ? -16.462 4.276 -0.700 1.00 97.12 166 PHE A C 1
ATOM 1284 O O . PHE A 1 166 ? -16.832 5.231 -0.019 1.00 97.12 166 PHE A O 1
ATOM 1291 N N . CYS A 1 167 ? -17.315 3.566 -1.444 1.00 97.12 167 CYS A N 1
ATOM 1292 C CA . CYS A 1 167 ? -18.751 3.854 -1.485 1.00 97.12 167 CYS A CA 1
ATOM 1293 C C . CYS A 1 167 ? -19.450 3.668 -0.123 1.00 97.12 167 CYS A C 1
ATOM 1295 O O . CYS A 1 167 ? -20.477 4.298 0.119 1.00 97.12 167 CYS A O 1
ATOM 1297 N N . GLU A 1 168 ? -18.889 2.860 0.783 1.00 96.94 168 GLU A N 1
ATOM 1298 C CA . GLU A 1 168 ? -19.346 2.715 2.177 1.00 96.94 168 GLU A CA 1
ATOM 1299 C C . GLU A 1 168 ? -18.669 3.714 3.143 1.00 96.94 168 GLU A C 1
ATOM 1301 O O . GLU A 1 168 ? -18.879 3.673 4.361 1.00 96.94 168 GLU A O 1
ATOM 1306 N N . GLY A 1 169 ? -17.811 4.602 2.632 1.00 96.62 169 GLY A N 1
ATOM 1307 C CA . GLY A 1 169 ? -16.971 5.494 3.432 1.00 96.62 169 GLY A CA 1
ATOM 1308 C C . GLY A 1 169 ? -15.856 4.767 4.192 1.00 96.62 169 GLY A C 1
ATOM 1309 O O . GLY A 1 169 ? -15.307 5.312 5.154 1.00 96.62 169 GLY A O 1
ATOM 1310 N N . ARG A 1 170 ? -15.533 3.521 3.820 1.00 97.38 170 ARG A N 1
ATOM 1311 C CA . ARG A 1 170 ? -14.422 2.765 4.410 1.00 97.38 170 ARG A CA 1
ATOM 1312 C C . ARG A 1 170 ? -13.115 3.195 3.772 1.00 97.38 170 ARG A C 1
ATOM 1314 O O . ARG A 1 170 ? -13.024 3.295 2.562 1.00 97.38 170 ARG A O 1
ATOM 1321 N N . GLY A 1 171 ? -12.095 3.389 4.589 1.00 96.25 171 GLY A N 1
ATOM 1322 C CA . GLY A 1 171 ? -10.756 3.762 4.145 1.00 96.25 171 GLY A CA 1
ATOM 1323 C C . GLY A 1 171 ? -9.756 3.597 5.284 1.00 96.25 171 GLY A C 1
ATOM 1324 O O . GLY A 1 171 ? -10.156 3.158 6.363 1.00 96.25 171 GLY A O 1
ATOM 1325 N N . PRO A 1 172 ? -8.476 3.940 5.085 1.00 96.56 172 PRO A N 1
ATOM 1326 C CA . PRO A 1 172 ? -7.366 3.677 6.009 1.00 96.56 172 PRO A CA 1
ATOM 1327 C C . PRO A 1 172 ? -7.386 4.558 7.271 1.00 96.56 172 PRO A C 1
ATOM 1329 O O . PRO A 1 172 ? -6.428 5.278 7.572 1.00 96.56 172 PRO A O 1
ATOM 1332 N N . PHE A 1 173 ? -8.482 4.489 8.027 1.00 98.06 173 PHE A N 1
ATOM 1333 C CA . PHE A 1 173 ? -8.663 5.150 9.309 1.00 98.06 173 PHE A CA 1
ATOM 1334 C C . PHE A 1 173 ? -7.693 4.569 10.335 1.00 98.06 173 PHE A C 1
ATOM 1336 O O . PHE A 1 173 ? -7.548 3.349 10.445 1.00 98.06 173 PHE A O 1
ATOM 1343 N N . ARG A 1 174 ? -6.994 5.438 11.063 1.00 97.88 174 ARG A N 1
ATOM 1344 C CA . ARG A 1 174 ? -5.926 5.050 11.983 1.00 97.88 174 ARG A CA 1
ATOM 1345 C C . ARG A 1 174 ? -5.983 5.846 13.274 1.00 97.88 174 ARG A C 1
ATOM 1347 O O . ARG A 1 174 ? -6.462 6.978 13.302 1.00 97.88 174 ARG A O 1
ATOM 1354 N N . TRP A 1 175 ? -5.463 5.256 14.336 1.00 98.44 175 TRP A N 1
ATOM 1355 C CA . TRP A 1 175 ? -5.316 5.916 15.623 1.00 98.44 175 TRP A CA 1
ATOM 1356 C C . TRP A 1 175 ? -3.967 5.600 16.252 1.00 98.44 175 TRP A C 1
ATOM 1358 O O . TRP A 1 175 ? -3.377 4.552 15.983 1.00 98.44 175 TRP A O 1
ATOM 1368 N N . VAL A 1 176 ? -3.492 6.529 17.077 1.00 98.69 176 VAL A N 1
ATOM 1369 C CA . VAL A 1 176 ? -2.193 6.472 17.751 1.00 98.69 176 VAL A CA 1
ATOM 1370 C C . VAL A 1 176 ? -2.397 6.771 19.233 1.00 98.69 176 VAL A C 1
ATOM 1372 O O . VAL A 1 176 ? -2.953 7.811 19.588 1.00 98.69 176 VAL A O 1
ATOM 1375 N N . CYS A 1 177 ? -1.949 5.869 20.101 1.00 98.69 177 CYS A N 1
ATOM 1376 C CA . CYS A 1 177 ? -1.979 6.040 21.550 1.00 98.69 177 CYS A CA 1
ATOM 1377 C C . CYS A 1 177 ? -0.841 6.981 21.974 1.00 98.69 177 CYS A C 1
ATOM 1379 O O . CYS A 1 177 ? 0.327 6.587 21.983 1.00 98.69 177 CYS A O 1
ATOM 1381 N N . LEU A 1 178 ? -1.168 8.229 22.331 1.00 98.44 178 LEU A N 1
ATOM 1382 C CA . LEU A 1 178 ? -0.170 9.255 22.671 1.00 98.44 178 LEU A CA 1
ATOM 1383 C C . LEU A 1 178 ? 0.469 9.046 24.049 1.00 98.44 178 LEU A C 1
ATOM 1385 O O . LEU A 1 178 ? 1.474 9.679 24.356 1.00 98.44 178 LEU A O 1
ATOM 1389 N N . SER A 1 179 ? -0.088 8.150 24.865 1.00 97.94 179 SER A N 1
ATOM 1390 C CA . SER A 1 179 ? 0.545 7.668 26.096 1.00 97.94 179 SER A CA 1
ATOM 1391 C C . SER A 1 179 ? 1.847 6.906 25.835 1.00 97.94 179 SER A C 1
ATOM 1393 O O . SER A 1 179 ? 2.697 6.849 26.715 1.00 97.94 179 SER A O 1
ATOM 1395 N N . GLY A 1 180 ? 2.004 6.312 24.644 1.00 98.12 180 GLY A N 1
ATOM 1396 C CA . GLY A 1 180 ? 3.081 5.365 24.347 1.00 98.12 180 GLY A CA 1
ATOM 1397 C C . GLY A 1 180 ? 2.831 3.950 24.884 1.00 98.12 180 GLY A C 1
ATOM 1398 O O . GLY A 1 180 ? 3.623 3.049 24.615 1.00 98.12 180 GLY A O 1
ATOM 1399 N N . GLU A 1 181 ? 1.720 3.722 25.590 1.00 97.94 181 GLU A N 1
ATOM 1400 C CA . GLU A 1 181 ? 1.434 2.455 26.262 1.00 97.94 181 GLU A CA 1
ATOM 1401 C C . GLU A 1 181 ? 0.788 1.439 25.312 1.00 97.94 181 GLU A C 1
ATOM 1403 O O . GLU A 1 181 ? -0.323 1.636 24.812 1.00 97.94 181 GLU A O 1
ATOM 1408 N N . ALA A 1 182 ? 1.454 0.301 25.088 1.00 98.00 182 ALA A N 1
ATOM 1409 C CA . ALA A 1 182 ? 0.919 -0.787 24.257 1.00 98.00 182 ALA A CA 1
ATOM 1410 C C . ALA A 1 182 ? -0.406 -1.351 24.805 1.00 98.00 182 ALA A C 1
ATOM 1412 O O . ALA A 1 182 ? -1.238 -1.873 24.060 1.00 98.00 182 ALA A O 1
ATOM 1413 N N . GLU A 1 183 ? -0.614 -1.218 26.113 1.00 98.44 183 GLU A N 1
ATOM 1414 C CA . GLU A 1 183 ? -1.830 -1.637 26.797 1.00 98.44 183 GLU A CA 1
ATOM 1415 C C . GLU A 1 183 ? -3.056 -0.803 26.394 1.00 98.44 183 GLU A C 1
ATOM 1417 O O . GLU A 1 183 ? -4.154 -1.354 26.298 1.00 98.44 183 GLU A O 1
ATOM 1422 N N . ASP A 1 184 ? -2.892 0.489 26.084 1.00 98.69 184 ASP A N 1
ATOM 1423 C CA . ASP A 1 184 ? -3.998 1.310 25.576 1.00 98.69 184 ASP A CA 1
ATOM 1424 C C . ASP A 1 184 ? -4.477 0.781 24.223 1.00 98.69 184 ASP A C 1
ATOM 1426 O O . ASP A 1 184 ? -5.678 0.607 24.010 1.00 98.69 184 ASP A O 1
ATOM 1430 N N . LEU A 1 185 ? -3.542 0.428 23.335 1.00 98.62 185 LEU A N 1
ATOM 1431 C CA . LEU A 1 185 ? -3.871 -0.174 22.046 1.00 98.62 185 LEU A CA 1
ATOM 1432 C C . LEU A 1 185 ? -4.611 -1.503 22.221 1.00 98.62 185 LEU A C 1
ATOM 1434 O O . LEU A 1 185 ? -5.597 -1.751 21.530 1.00 98.62 185 LEU A O 1
ATOM 1438 N N . ARG A 1 186 ? -4.177 -2.334 23.179 1.00 98.50 186 ARG A N 1
ATOM 1439 C CA . ARG A 1 186 ? -4.825 -3.617 23.485 1.00 98.50 186 ARG A CA 1
ATOM 1440 C C . ARG A 1 186 ? -6.268 -3.428 23.955 1.00 98.50 186 ARG A C 1
ATOM 1442 O O . ARG A 1 186 ? -7.147 -4.140 23.476 1.00 98.50 186 ARG A O 1
ATOM 1449 N N . LYS A 1 187 ? -6.513 -2.478 24.864 1.00 98.75 187 LYS A N 1
ATOM 1450 C CA . LYS A 1 187 ? -7.860 -2.155 25.366 1.00 98.75 187 LYS A CA 1
ATOM 1451 C C . LYS A 1 187 ? -8.770 -1.644 24.251 1.00 98.75 187 LYS A C 1
ATOM 1453 O O . LYS A 1 187 ? -9.927 -2.049 24.180 1.00 98.75 187 LYS A O 1
ATOM 1458 N N . ILE A 1 188 ? -8.244 -0.794 23.368 1.00 98.75 188 ILE A N 1
ATOM 1459 C CA . ILE A 1 188 ? -8.985 -0.294 22.205 1.00 98.75 188 ILE A CA 1
ATOM 1460 C C . ILE A 1 188 ? -9.305 -1.438 21.231 1.00 98.75 188 ILE A C 1
ATOM 1462 O O . ILE A 1 188 ? -10.449 -1.550 20.796 1.00 98.75 188 ILE A O 1
ATOM 1466 N N . ASP A 1 189 ? -8.336 -2.307 20.919 1.00 98.69 189 ASP A N 1
ATOM 1467 C CA . ASP A 1 189 ? -8.547 -3.479 20.058 1.00 98.69 189 ASP A CA 1
ATOM 1468 C C . ASP A 1 189 ? -9.639 -4.401 20.644 1.00 98.69 189 ASP A C 1
ATOM 1470 O O . ASP A 1 189 ? -10.535 -4.830 19.916 1.00 98.69 189 ASP A O 1
ATOM 1474 N N . ASP A 1 190 ? -9.614 -4.669 21.955 1.00 98.69 190 ASP A N 1
ATOM 1475 C CA . ASP A 1 190 ? -10.622 -5.503 22.628 1.00 98.69 190 ASP A CA 1
ATOM 1476 C C . ASP A 1 190 ? -12.018 -4.850 22.600 1.00 98.69 190 ASP A C 1
ATOM 1478 O O . ASP A 1 190 ? -13.004 -5.523 22.290 1.00 98.69 190 ASP A O 1
ATOM 1482 N N . MET A 1 191 ? -12.101 -3.531 22.811 1.00 98.62 191 MET A N 1
ATOM 1483 C CA . MET A 1 191 ? -13.351 -2.774 22.671 1.00 98.62 191 MET A CA 1
ATOM 1484 C C . MET A 1 191 ? -13.908 -2.846 21.244 1.00 98.62 191 MET A C 1
ATOM 1486 O O . MET A 1 191 ? -15.111 -3.045 21.070 1.00 98.62 191 MET A O 1
ATOM 1490 N N . ILE A 1 192 ? -13.061 -2.736 20.214 1.00 98.50 192 ILE A N 1
ATOM 1491 C CA . ILE A 1 192 ? -13.507 -2.845 18.816 1.00 98.50 192 ILE A CA 1
ATOM 1492 C C . ILE A 1 192 ? -14.128 -4.222 18.557 1.00 98.50 192 ILE A C 1
ATOM 1494 O O . ILE A 1 192 ? -15.166 -4.308 17.897 1.00 98.50 192 ILE A O 1
ATOM 1498 N N . LEU A 1 193 ? -13.514 -5.290 19.078 1.00 98.56 193 LEU A N 1
ATOM 1499 C CA . LEU A 1 193 ? -14.013 -6.657 18.908 1.00 98.56 193 LEU A CA 1
ATOM 1500 C C . LEU A 1 193 ? -15.390 -6.876 19.543 1.00 98.56 193 LEU A C 1
ATOM 1502 O O . LEU A 1 193 ? -16.167 -7.675 19.022 1.00 98.56 193 LEU A O 1
ATOM 1506 N N . GLU A 1 194 ? -15.691 -6.181 20.638 1.00 98.12 194 GLU A N 1
ATOM 1507 C CA . GLU A 1 194 ? -17.002 -6.215 21.286 1.00 98.12 194 GLU A CA 1
ATOM 1508 C C . GLU A 1 194 ? -18.020 -5.334 20.544 1.00 98.12 194 GLU A C 1
ATOM 1510 O O . GLU A 1 194 ? -19.075 -5.811 20.111 1.00 98.12 194 GLU A O 1
ATOM 1515 N N . LYS A 1 195 ? -17.681 -4.052 20.354 1.00 97.88 195 LYS A N 1
ATOM 1516 C CA . LYS A 1 195 ? -18.591 -3.014 19.851 1.00 97.88 195 LYS A CA 1
ATOM 1517 C C . LYS A 1 195 ? -19.009 -3.225 18.397 1.00 97.88 195 LYS A C 1
ATOM 1519 O O . LYS A 1 195 ? -20.134 -2.888 18.046 1.00 97.88 195 LYS A O 1
ATOM 1524 N N . PHE A 1 196 ? -18.117 -3.766 17.570 1.00 97.75 196 PHE A N 1
ATOM 1525 C CA . PHE A 1 196 ? -18.351 -4.020 16.143 1.00 97.75 196 PHE A CA 1
ATOM 1526 C C . PHE A 1 196 ? -18.386 -5.522 15.839 1.00 97.75 196 PHE A C 1
ATOM 1528 O O . PHE A 1 196 ? -17.922 -5.961 14.789 1.00 97.75 196 PHE A O 1
ATOM 1535 N N . SER A 1 197 ? -18.891 -6.327 16.780 1.00 97.50 197 SER A N 1
ATOM 1536 C CA . SER A 1 197 ? -18.919 -7.795 16.696 1.00 97.50 197 SER A CA 1
ATOM 1537 C C . SER A 1 197 ? -19.704 -8.354 15.499 1.00 97.50 197 SER A C 1
ATOM 1539 O O . SER A 1 197 ? -19.462 -9.489 15.084 1.00 97.50 197 SER A O 1
ATOM 1541 N N . ASP A 1 198 ? -20.603 -7.560 14.922 1.00 96.88 198 ASP A N 1
ATOM 1542 C CA . ASP A 1 198 ? -21.381 -7.850 13.717 1.00 96.88 198 ASP A CA 1
ATOM 1543 C C . ASP A 1 198 ? -20.630 -7.545 12.406 1.00 96.88 198 ASP A C 1
ATOM 1545 O O . ASP A 1 198 ? -20.958 -8.108 11.359 1.00 96.88 198 ASP A O 1
ATOM 1549 N N . ASP A 1 199 ? -19.580 -6.718 12.447 1.00 97.38 199 ASP A N 1
ATOM 1550 C CA . ASP A 1 199 ? -18.737 -6.415 11.291 1.00 97.38 199 ASP A CA 1
ATOM 1551 C C . ASP A 1 199 ? -17.559 -7.400 11.202 1.00 97.38 199 ASP A C 1
ATOM 1553 O O . ASP A 1 199 ? -16.498 -7.258 11.825 1.00 97.38 199 ASP A O 1
ATOM 1557 N N . HIS A 1 200 ? -17.739 -8.431 10.378 1.00 96.19 200 HIS A N 1
ATOM 1558 C CA . HIS A 1 200 ? -16.714 -9.448 10.161 1.00 96.19 200 HIS A CA 1
ATOM 1559 C C . HIS A 1 200 ? -15.426 -8.889 9.524 1.00 96.19 200 HIS A C 1
ATOM 1561 O O . HIS A 1 200 ? -14.347 -9.420 9.797 1.00 96.19 200 HIS A O 1
ATOM 1567 N N . LEU A 1 201 ? -15.493 -7.830 8.704 1.00 95.62 201 LEU A N 1
ATOM 1568 C CA . LEU A 1 201 ? -14.295 -7.233 8.098 1.00 95.62 201 LEU A CA 1
ATOM 1569 C C . LEU A 1 201 ? -13.431 -6.566 9.169 1.00 95.62 201 LEU A C 1
ATOM 1571 O O . LEU A 1 201 ? -12.225 -6.817 9.232 1.00 95.62 201 LEU A O 1
ATOM 1575 N N . VAL A 1 202 ? -14.059 -5.786 10.052 1.00 97.69 202 VAL A N 1
ATOM 1576 C CA . VAL A 1 202 ? -13.385 -5.111 11.171 1.00 97.69 202 VAL A CA 1
ATOM 1577 C C . VAL A 1 202 ? -12.823 -6.132 12.158 1.00 97.69 202 VAL A C 1
ATOM 1579 O O . VAL A 1 202 ? -11.630 -6.116 12.466 1.00 97.69 202 VAL A O 1
ATOM 1582 N N . THR A 1 203 ? -13.647 -7.067 12.630 1.00 98.00 203 THR A N 1
ATOM 1583 C CA . THR A 1 203 ? -13.235 -7.986 13.703 1.00 98.00 203 THR A CA 1
ATOM 1584 C C . THR A 1 203 ? -12.202 -9.012 13.257 1.00 98.00 203 THR A C 1
ATOM 1586 O O . THR A 1 203 ? -11.273 -9.316 14.013 1.00 98.00 203 THR A O 1
ATOM 1589 N N . ARG A 1 204 ? -12.308 -9.540 12.029 1.00 97.81 204 ARG A N 1
ATOM 1590 C CA . ARG A 1 204 ? -11.279 -10.427 11.469 1.00 97.81 204 ARG A CA 1
ATOM 1591 C C . ARG A 1 204 ? -9.950 -9.691 11.334 1.00 97.81 204 ARG A C 1
ATOM 1593 O O . ARG A 1 204 ? -8.918 -10.258 11.692 1.00 97.81 204 ARG A O 1
ATOM 1600 N N . TRP A 1 205 ? -9.976 -8.448 10.851 1.00 97.94 205 TRP A N 1
ATOM 1601 C CA . TRP A 1 205 ? -8.777 -7.628 10.721 1.00 97.94 205 TRP A CA 1
ATOM 1602 C C . TRP A 1 205 ? -8.111 -7.368 12.075 1.00 97.94 205 TRP A C 1
ATOM 1604 O O . TRP A 1 205 ? -6.932 -7.675 12.217 1.00 97.94 205 TRP A O 1
ATOM 1614 N N . ILE A 1 206 ? -8.846 -6.892 13.086 1.00 98.44 206 ILE A N 1
ATOM 1615 C CA . ILE A 1 206 ? -8.267 -6.586 14.406 1.00 98.44 206 ILE A CA 1
ATOM 1616 C C . ILE A 1 206 ? -7.636 -7.826 15.049 1.00 98.44 206 ILE A C 1
ATOM 1618 O O . ILE A 1 206 ? -6.529 -7.743 15.578 1.00 98.44 206 ILE A O 1
ATOM 1622 N N . LYS A 1 207 ? -8.268 -9.003 14.927 1.00 98.19 207 LYS A N 1
ATOM 1623 C CA . LYS A 1 207 ? -7.685 -10.271 15.409 1.00 98.19 207 LYS A CA 1
ATOM 1624 C C . LYS A 1 207 ? -6.341 -10.587 14.746 1.00 98.19 207 LYS A C 1
ATOM 1626 O O . LYS A 1 207 ? -5.418 -11.031 15.425 1.00 98.19 207 LYS A O 1
ATOM 1631 N N . LEU A 1 208 ? -6.230 -10.376 13.433 1.00 97.00 208 LEU A N 1
ATOM 1632 C CA . LEU A 1 208 ? -4.986 -10.605 12.692 1.00 97.00 208 LEU A CA 1
ATOM 1633 C C . LEU A 1 208 ? -3.936 -9.541 13.023 1.00 97.00 208 LEU A C 1
ATOM 1635 O O . LEU A 1 208 ? -2.797 -9.886 13.324 1.00 97.00 208 LEU A O 1
ATOM 1639 N N . ALA A 1 209 ? -4.330 -8.269 13.034 1.00 97.44 209 ALA A N 1
ATOM 1640 C CA . ALA A 1 209 ? -3.464 -7.134 13.316 1.00 97.44 209 ALA A CA 1
ATOM 1641 C C . ALA A 1 209 ? -2.847 -7.219 14.720 1.00 97.44 209 ALA A C 1
ATOM 1643 O O . ALA A 1 209 ? -1.643 -7.032 14.873 1.00 97.44 209 ALA A O 1
ATOM 1644 N N . LYS A 1 210 ? -3.642 -7.600 15.728 1.00 96.06 210 LYS A N 1
ATOM 1645 C CA . LYS A 1 210 ? -3.183 -7.832 17.106 1.00 96.06 210 LYS A CA 1
ATOM 1646 C C . LYS A 1 210 ? -2.136 -8.946 17.210 1.00 96.06 210 LYS A C 1
ATOM 1648 O O . LYS A 1 210 ? -1.288 -8.899 18.092 1.00 96.06 210 LYS A O 1
ATOM 1653 N N . LYS A 1 211 ? -2.202 -9.951 16.331 1.00 95.25 211 LYS A N 1
ATOM 1654 C CA . LYS A 1 211 ? -1.282 -11.096 16.330 1.00 95.25 211 LYS A CA 1
ATOM 1655 C C . LYS A 1 211 ? -0.008 -10.843 15.523 1.00 95.25 211 LYS A C 1
ATOM 1657 O O . LYS A 1 211 ? 1.040 -11.358 15.896 1.00 95.25 211 LYS A O 1
ATOM 1662 N N . HIS A 1 212 ? -0.121 -10.136 14.403 1.00 94.19 212 HIS A N 1
ATOM 1663 C CA . HIS A 1 212 ? 0.915 -10.127 13.369 1.00 94.19 212 HIS A CA 1
ATOM 1664 C C . HIS A 1 212 ? 1.581 -8.769 13.142 1.00 94.19 212 HIS A C 1
ATOM 1666 O O . HIS A 1 212 ? 2.666 -8.746 12.579 1.00 94.19 212 HIS A O 1
ATOM 1672 N N . ILE A 1 213 ? 0.967 -7.650 13.541 1.00 95.44 213 ILE A N 1
ATOM 1673 C CA . ILE A 1 213 ? 1.535 -6.325 13.264 1.00 95.44 213 ILE A CA 1
ATOM 1674 C C . ILE A 1 213 ? 2.366 -5.864 14.467 1.00 95.44 213 ILE A C 1
ATOM 1676 O O . ILE A 1 213 ? 1.786 -5.673 15.543 1.00 95.44 213 ILE A O 1
ATOM 1680 N N . PRO A 1 214 ? 3.687 -5.665 14.304 1.00 93.88 214 PRO A N 1
ATOM 1681 C CA . PRO A 1 214 ? 4.545 -5.143 15.361 1.00 93.88 214 PRO A CA 1
ATOM 1682 C C . PRO A 1 214 ? 4.183 -3.689 15.693 1.00 93.88 214 PRO A C 1
ATOM 1684 O O . PRO A 1 214 ? 3.650 -2.952 14.863 1.00 93.88 214 PRO A O 1
ATOM 1687 N N . ILE A 1 215 ? 4.509 -3.256 16.911 1.00 95.06 215 ILE A N 1
ATOM 1688 C CA . ILE A 1 215 ? 4.449 -1.838 17.276 1.00 95.06 215 ILE A CA 1
ATOM 1689 C C . ILE A 1 215 ? 5.759 -1.174 16.844 1.00 95.06 215 ILE A C 1
ATOM 1691 O O . ILE A 1 215 ? 6.835 -1.582 17.276 1.00 95.06 215 ILE A O 1
ATOM 1695 N N . GLU A 1 216 ? 5.658 -0.127 16.026 1.00 93.62 216 GLU A N 1
ATOM 1696 C CA . GLU A 1 216 ? 6.782 0.722 15.632 1.00 93.62 216 GLU A CA 1
ATOM 1697 C C . GLU A 1 216 ? 6.603 2.126 16.225 1.00 93.62 216 GLU A C 1
ATOM 1699 O O . GLU A 1 216 ? 5.682 2.849 15.851 1.00 93.62 216 GLU A O 1
ATOM 1704 N N . ALA A 1 217 ? 7.493 2.519 17.143 1.00 95.62 217 ALA A N 1
ATOM 1705 C CA . ALA A 1 217 ? 7.388 3.753 17.929 1.00 95.62 217 ALA A CA 1
ATOM 1706 C C . ALA A 1 217 ? 6.109 3.816 18.792 1.00 95.62 217 ALA A C 1
ATOM 1708 O O . ALA A 1 217 ? 5.979 3.030 19.730 1.00 95.62 217 ALA A O 1
ATOM 1709 N N . LEU A 1 218 ? 5.193 4.757 18.533 1.00 98.12 218 LEU A N 1
ATOM 1710 C CA . LEU A 1 218 ? 3.951 4.866 19.303 1.00 98.12 218 LEU A CA 1
ATOM 1711 C C . LEU A 1 218 ? 2.978 3.737 18.919 1.00 98.12 218 LEU A C 1
ATOM 1713 O O . LEU A 1 218 ? 2.776 3.499 17.726 1.00 98.12 218 LEU A O 1
ATOM 1717 N N . PRO A 1 219 ? 2.316 3.080 19.891 1.00 98.44 219 PRO A N 1
ATOM 1718 C CA . PRO A 1 219 ? 1.288 2.088 19.604 1.00 98.44 219 PRO A CA 1
ATOM 1719 C C . PRO A 1 219 ? 0.186 2.682 18.729 1.00 98.44 219 PRO A C 1
ATOM 1721 O O . PRO A 1 219 ? -0.465 3.663 19.091 1.00 98.44 219 PRO A O 1
ATOM 1724 N N . ALA A 1 220 ? -0.017 2.081 17.563 1.00 98.38 220 ALA A N 1
ATOM 1725 C CA . ALA A 1 220 ? -0.965 2.552 16.572 1.00 98.38 220 ALA A CA 1
ATOM 1726 C C . ALA A 1 220 ? -1.643 1.383 15.864 1.00 98.38 220 ALA A C 1
ATOM 1728 O O . ALA A 1 220 ? -1.111 0.272 15.781 1.00 98.38 220 ALA A O 1
ATOM 1729 N N . ARG A 1 221 ? -2.827 1.646 15.317 1.00 98.44 221 ARG A N 1
ATOM 1730 C CA . ARG A 1 221 ? -3.570 0.681 14.508 1.00 98.44 221 ARG A CA 1
ATOM 1731 C C . ARG A 1 221 ? -4.304 1.403 13.395 1.00 98.44 221 ARG A C 1
ATOM 1733 O O . ARG A 1 221 ? -4.769 2.527 13.546 1.00 98.44 221 ARG A O 1
ATOM 1740 N N . ILE A 1 222 ? -4.390 0.720 12.265 1.00 98.00 222 ILE A N 1
ATOM 1741 C CA . ILE A 1 222 ? -5.213 1.071 11.114 1.00 98.00 222 ILE A CA 1
ATOM 1742 C C . ILE A 1 222 ? -6.386 0.095 11.054 1.00 98.00 222 ILE A C 1
ATOM 1744 O O . ILE A 1 222 ? -6.201 -1.071 11.388 1.00 98.00 222 ILE A O 1
ATOM 1748 N N . CYS A 1 223 ? -7.576 0.529 10.651 1.00 98.06 223 CYS A N 1
ATOM 1749 C CA . CYS A 1 223 ? -8.722 -0.341 10.382 1.00 98.06 223 CYS A CA 1
ATOM 1750 C C . CYS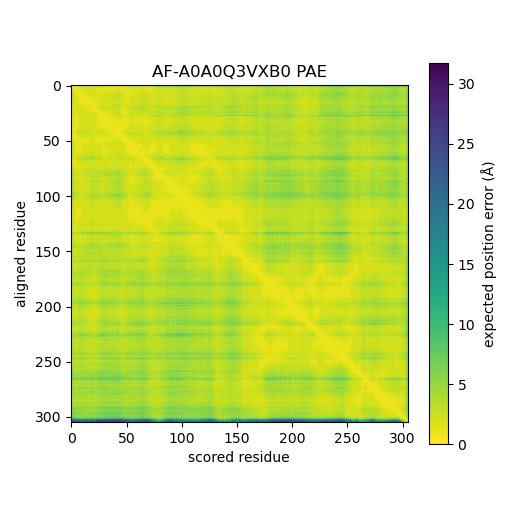 A 1 223 ? -9.693 0.352 9.420 1.00 98.06 223 CYS A C 1
ATOM 1752 O O . CYS A 1 223 ? -10.033 1.517 9.611 1.00 98.06 223 CYS A O 1
ATOM 1754 N N . TYR A 1 224 ? -10.166 -0.368 8.400 1.00 97.44 224 TYR A N 1
ATOM 1755 C CA . TYR A 1 224 ? -11.092 0.181 7.409 1.00 97.44 224 TYR A CA 1
ATOM 1756 C C . TYR A 1 224 ? -12.523 0.270 7.954 1.00 97.44 224 TYR A C 1
ATOM 1758 O O . TYR A 1 224 ? -13.349 -0.622 7.753 1.00 97.44 224 TYR A O 1
ATOM 1766 N N . MET A 1 225 ? -12.807 1.375 8.645 1.00 96.12 225 MET A N 1
ATOM 1767 C CA . MET A 1 225 ? -14.121 1.696 9.206 1.00 96.12 225 MET A CA 1
ATOM 1768 C C . MET A 1 225 ? -14.916 2.621 8.282 1.00 96.12 225 MET A C 1
ATOM 1770 O O . MET A 1 225 ? -14.377 3.602 7.761 1.00 96.12 225 MET A O 1
ATOM 1774 N N . GLY A 1 226 ? -16.199 2.308 8.104 1.00 94.62 226 GLY A N 1
ATOM 1775 C CA . GLY A 1 226 ? -17.120 3.009 7.213 1.00 94.62 226 GLY A CA 1
ATOM 1776 C C . GLY A 1 226 ? -17.707 4.293 7.792 1.00 94.62 226 GLY A C 1
ATOM 1777 O O . GLY A 1 226 ? -17.407 4.708 8.922 1.00 94.62 226 GLY A O 1
ATOM 1778 N N . PHE A 1 227 ? -18.595 4.914 7.015 1.00 95.88 227 PHE A N 1
ATOM 1779 C CA . PHE A 1 227 ? -19.358 6.076 7.463 1.00 95.88 227 PHE A CA 1
ATOM 1780 C C . PHE A 1 227 ? -20.174 5.737 8.723 1.00 95.88 227 PHE A C 1
ATOM 1782 O O . PHE A 1 227 ? -20.751 4.660 8.852 1.00 95.88 227 PHE A O 1
ATOM 1789 N N . GLY A 1 228 ? -20.192 6.639 9.705 1.00 96.56 228 GLY A N 1
ATOM 1790 C CA . GLY A 1 228 ? -20.821 6.404 11.011 1.00 96.56 228 GLY A CA 1
ATOM 1791 C C . GLY A 1 228 ? -19.981 5.559 11.980 1.00 96.56 228 GLY A C 1
ATOM 1792 O O . GLY A 1 228 ? -19.837 5.963 13.136 1.00 96.56 228 GLY A O 1
ATOM 1793 N N . GLN A 1 229 ? -19.352 4.465 11.524 1.00 97.50 229 GLN A N 1
ATOM 1794 C CA . GLN A 1 229 ? -18.493 3.615 12.369 1.00 97.50 229 GLN A CA 1
ATOM 1795 C C . GLN A 1 229 ? -17.319 4.403 12.965 1.00 97.50 229 GLN A C 1
ATOM 1797 O O . GLN A 1 229 ? -17.091 4.329 14.170 1.00 97.50 229 GLN A O 1
ATOM 1802 N N . ARG A 1 230 ? -16.643 5.237 12.157 1.00 98.00 230 ARG A N 1
ATOM 1803 C CA . ARG A 1 230 ? -15.530 6.092 12.624 1.00 98.00 230 ARG A CA 1
ATOM 1804 C C . ARG A 1 230 ? -15.938 6.998 13.790 1.00 98.00 230 ARG A C 1
ATOM 1806 O O . ARG A 1 230 ? -15.223 7.089 14.782 1.00 98.00 230 ARG A O 1
ATOM 1813 N N . LYS A 1 231 ? -17.118 7.628 13.698 1.00 97.94 231 LYS A N 1
ATOM 1814 C CA . LYS A 1 231 ? -17.669 8.484 14.762 1.00 97.94 231 LYS A CA 1
ATOM 1815 C C . LYS A 1 231 ? -17.983 7.669 16.016 1.00 97.94 231 LYS A C 1
ATOM 1817 O O . LYS A 1 231 ? -17.605 8.077 17.109 1.00 97.94 231 LYS A O 1
ATOM 1822 N N . ALA A 1 232 ? -18.681 6.543 15.867 1.00 98.31 232 ALA A N 1
ATOM 1823 C CA . ALA A 1 232 ? -19.058 5.690 16.994 1.00 98.31 232 ALA A CA 1
ATOM 1824 C C . ALA A 1 232 ? -17.829 5.149 17.741 1.00 98.31 232 ALA A C 1
ATOM 1826 O O . ALA A 1 232 ? -17.820 5.117 18.970 1.00 98.31 232 ALA A O 1
ATOM 1827 N N . PHE A 1 233 ? -16.789 4.768 16.998 1.00 98.56 233 PHE A N 1
ATOM 1828 C CA . PHE A 1 233 ? -15.510 4.334 17.540 1.00 98.56 233 PHE A CA 1
ATOM 1829 C C . PHE A 1 233 ? -14.780 5.465 18.279 1.00 98.56 233 PHE A C 1
ATOM 1831 O O . PHE A 1 233 ? -14.437 5.303 19.447 1.00 98.56 233 PHE A O 1
ATOM 1838 N N . ALA A 1 234 ? -14.590 6.623 17.636 1.00 98.31 234 ALA A N 1
ATOM 1839 C CA . ALA A 1 234 ? -13.854 7.737 18.233 1.00 98.31 234 ALA A CA 1
ATOM 1840 C C . ALA A 1 234 ? -14.523 8.269 19.513 1.00 98.31 234 ALA A C 1
ATOM 1842 O O . ALA A 1 234 ? -13.834 8.598 20.478 1.00 98.31 234 ALA A O 1
ATOM 1843 N N . LEU A 1 235 ? -15.862 8.308 19.552 1.00 98.62 235 LEU A N 1
ATOM 1844 C CA . LEU A 1 235 ? -16.605 8.688 20.756 1.00 98.62 235 LEU A CA 1
ATOM 1845 C C . LEU A 1 235 ? -16.423 7.678 21.894 1.00 98.62 235 LEU A C 1
ATOM 1847 O O . LEU A 1 235 ? -16.225 8.102 23.028 1.00 98.62 235 LEU A O 1
ATOM 1851 N N . GLU A 1 236 ? -16.429 6.372 21.604 1.00 98.75 236 GLU A N 1
ATOM 1852 C CA . GLU A 1 236 ? -16.173 5.354 22.631 1.00 98.75 236 GLU A CA 1
ATOM 1853 C C . GLU A 1 236 ? -14.769 5.498 23.216 1.00 98.75 236 GLU A C 1
ATOM 1855 O O . GLU A 1 236 ? -14.613 5.539 24.430 1.00 98.75 236 GLU A O 1
ATOM 1860 N N . VAL A 1 237 ? -13.748 5.647 22.369 1.00 98.81 237 VAL A N 1
ATOM 1861 C CA . VAL A 1 237 ? -12.369 5.845 22.836 1.00 98.81 237 VAL A CA 1
ATOM 1862 C C . VAL A 1 237 ? -12.258 7.114 23.688 1.00 98.81 237 VAL A C 1
ATOM 1864 O O . VAL A 1 237 ? -11.625 7.093 24.741 1.00 98.81 237 VAL A O 1
ATOM 1867 N N . ASN A 1 238 ? -12.912 8.210 23.293 1.00 98.69 238 ASN A N 1
ATOM 1868 C CA . ASN A 1 238 ? -12.938 9.435 24.094 1.00 98.69 238 ASN A CA 1
ATOM 1869 C C . ASN A 1 238 ? -13.636 9.240 25.453 1.00 98.69 238 ASN A C 1
ATOM 1871 O O . ASN A 1 238 ? -13.225 9.823 26.459 1.00 98.69 238 ASN A O 1
ATOM 1875 N N . ASP A 1 239 ? -14.670 8.403 25.509 1.00 98.75 239 ASP A N 1
ATOM 1876 C CA . ASP A 1 239 ? -15.323 8.038 26.762 1.00 98.75 239 ASP A CA 1
ATOM 1877 C C . ASP A 1 239 ? -14.430 7.131 27.626 1.00 98.75 239 ASP A C 1
ATOM 1879 O O . ASP A 1 239 ? -14.352 7.361 28.833 1.00 98.75 239 ASP A O 1
ATOM 1883 N N . MET A 1 240 ? -13.690 6.183 27.037 1.00 98.75 240 MET A N 1
ATOM 1884 C CA . MET A 1 240 ? -12.675 5.379 27.741 1.00 98.75 240 MET A CA 1
ATOM 1885 C C . MET A 1 240 ? -11.592 6.269 28.373 1.00 98.75 240 MET A C 1
ATOM 1887 O O . MET A 1 240 ? -11.226 6.065 29.532 1.00 98.75 240 MET A O 1
ATOM 1891 N N . ILE A 1 241 ? -11.127 7.304 27.657 1.00 98.69 241 ILE A N 1
ATOM 1892 C CA . ILE A 1 241 ? -10.195 8.314 28.196 1.00 98.69 241 ILE A CA 1
ATOM 1893 C C . ILE A 1 241 ? -10.835 9.036 29.387 1.00 98.69 241 ILE A C 1
ATOM 1895 O O . ILE A 1 241 ? -10.225 9.137 30.449 1.00 98.69 241 ILE A O 1
ATOM 1899 N N . ARG A 1 242 ? -12.089 9.496 29.253 1.00 98.56 242 ARG A N 1
ATOM 1900 C CA . ARG A 1 242 ? -12.807 10.193 30.338 1.00 98.56 242 ARG A CA 1
ATOM 1901 C C . ARG A 1 242 ? -12.995 9.318 31.580 1.00 98.56 242 ARG A C 1
ATOM 1903 O O . ARG A 1 242 ? -12.964 9.837 32.693 1.00 98.56 242 ARG A O 1
ATOM 1910 N N . ARG A 1 243 ? -13.195 8.009 31.397 1.00 98.62 243 ARG A N 1
ATOM 1911 C CA . ARG A 1 243 ? -13.316 7.021 32.483 1.00 98.62 243 ARG A CA 1
ATOM 1912 C C . ARG A 1 243 ? -11.965 6.636 33.102 1.00 98.62 243 ARG A C 1
ATOM 1914 O O . ARG A 1 243 ? -11.954 5.922 34.100 1.00 98.62 243 ARG A O 1
ATOM 1921 N N . GLY A 1 244 ? -10.844 7.113 32.553 1.00 98.31 244 GLY A N 1
ATOM 1922 C CA . GLY A 1 244 ? -9.498 6.767 33.017 1.00 98.31 244 GLY A CA 1
ATOM 1923 C C . GLY A 1 244 ? -9.081 5.335 32.669 1.00 98.31 244 GLY A C 1
ATOM 1924 O O . GLY A 1 244 ? -8.178 4.790 33.298 1.00 98.31 244 GLY A O 1
ATOM 1925 N N . GLU A 1 245 ? -9.744 4.705 31.695 1.00 98.62 245 GLU A N 1
ATOM 1926 C CA . GLU A 1 245 ? -9.413 3.348 31.244 1.00 98.62 245 GLU A CA 1
ATOM 1927 C C . GLU A 1 245 ? -8.152 3.329 30.376 1.00 98.62 245 GLU A C 1
ATOM 1929 O O . GLU A 1 245 ? -7.439 2.323 30.365 1.00 98.62 245 GLU A O 1
ATOM 1934 N N . LEU A 1 246 ? -7.869 4.433 29.677 1.00 98.75 246 LEU A N 1
ATOM 1935 C CA . LEU A 1 246 ? -6.656 4.635 28.887 1.00 98.75 246 LEU A CA 1
ATOM 1936 C C . LEU A 1 246 ? -5.677 5.547 29.633 1.00 98.75 246 LEU A C 1
ATOM 1938 O O . LEU A 1 246 ? -6.090 6.500 30.295 1.00 98.75 246 LEU A O 1
ATOM 1942 N N . ALA A 1 247 ? -4.381 5.258 29.516 1.00 98.38 247 ALA A N 1
ATOM 1943 C CA . ALA A 1 247 ? -3.314 6.005 30.178 1.00 98.38 247 ALA A CA 1
ATOM 1944 C C . ALA A 1 247 ? -3.112 7.414 29.595 1.00 98.38 247 ALA A C 1
ATOM 1946 O O . ALA A 1 247 ? -2.565 8.285 30.273 1.00 98.38 247 ALA A O 1
ATOM 1947 N N . GLY A 1 248 ? -3.559 7.669 28.363 1.00 97.88 248 GLY A N 1
ATOM 1948 C CA . GLY A 1 248 ? -3.477 8.997 27.768 1.00 97.88 248 GLY A CA 1
ATOM 1949 C C . GLY A 1 248 ? -4.374 9.201 26.548 1.00 97.88 248 GLY A C 1
ATOM 1950 O O . GLY A 1 248 ? -5.155 8.320 26.182 1.00 97.88 248 GLY A O 1
ATOM 1951 N N . PRO A 1 249 ? -4.286 10.387 25.921 1.00 98.44 249 PRO A N 1
ATOM 1952 C CA . PRO A 1 249 ? -5.069 10.711 24.738 1.00 98.44 249 PRO A CA 1
ATOM 1953 C C . PRO A 1 249 ? -4.756 9.801 23.545 1.00 98.44 249 PRO A C 1
ATOM 1955 O O . PRO A 1 249 ? -3.662 9.246 23.421 1.00 98.44 249 PRO A O 1
ATOM 1958 N N . VAL A 1 250 ? -5.711 9.708 22.623 1.00 98.69 250 VAL A N 1
ATOM 1959 C CA . VAL A 1 250 ? -5.576 8.966 21.365 1.00 98.69 250 VAL A CA 1
ATOM 1960 C C . VAL A 1 250 ? -5.783 9.937 20.209 1.00 98.69 250 VAL A C 1
ATOM 1962 O O . VAL A 1 250 ? -6.818 10.596 20.136 1.00 98.69 250 VAL A O 1
ATOM 1965 N N . ALA A 1 251 ? -4.804 10.030 19.309 1.00 98.38 251 ALA A N 1
ATOM 1966 C CA . ALA A 1 251 ? -4.921 10.827 18.093 1.00 98.38 251 ALA A CA 1
ATOM 1967 C C . ALA A 1 251 ? -5.572 9.996 16.986 1.00 98.38 251 ALA A C 1
ATOM 1969 O O . ALA A 1 251 ? -5.126 8.880 16.717 1.00 98.38 251 ALA A O 1
ATOM 1970 N N . PHE A 1 252 ? -6.584 10.547 16.317 1.00 98.12 252 PHE A N 1
ATOM 1971 C CA . PHE A 1 252 ? -7.203 9.938 15.139 1.00 98.12 252 PHE A CA 1
ATOM 1972 C C . PHE A 1 252 ? -6.692 10.604 13.870 1.00 98.12 252 PHE A C 1
ATOM 1974 O O . PHE A 1 252 ? -6.547 11.821 13.801 1.00 98.12 252 PHE A O 1
ATOM 1981 N N . SER A 1 253 ? -6.439 9.797 12.849 1.00 96.44 253 SER A N 1
ATOM 1982 C CA . SER A 1 253 ? -6.015 10.264 11.537 1.00 96.44 253 SER A CA 1
ATOM 1983 C C . SER A 1 253 ? -6.436 9.250 10.471 1.00 96.44 253 SER A C 1
ATOM 1985 O O . SER A 1 253 ? -7.153 8.280 10.732 1.00 96.44 253 SER A O 1
ATOM 1987 N N . ARG A 1 254 ? -5.996 9.467 9.241 1.00 96.69 254 ARG A N 1
ATOM 1988 C CA . ARG A 1 254 ? -6.120 8.549 8.112 1.00 96.69 254 ARG A CA 1
ATOM 1989 C C . ARG A 1 254 ? -5.033 8.868 7.095 1.00 96.69 254 ARG A C 1
ATOM 1991 O O . ARG A 1 254 ? -4.334 9.868 7.223 1.00 96.69 254 ARG A O 1
ATOM 1998 N N . ASP A 1 255 ? -4.909 8.011 6.093 1.00 95.25 255 ASP A N 1
ATOM 1999 C CA . ASP A 1 255 ? -4.203 8.409 4.878 1.00 95.25 255 ASP A CA 1
ATOM 2000 C C . ASP A 1 255 ? -4.974 9.500 4.118 1.00 95.25 255 ASP A C 1
ATOM 2002 O O . ASP A 1 255 ? -6.182 9.675 4.330 1.00 95.25 255 ASP A O 1
ATOM 2006 N N . ASN A 1 256 ? -4.297 10.193 3.203 1.00 94.44 256 ASN A N 1
ATOM 2007 C CA . ASN A 1 256 ? -4.964 11.035 2.212 1.00 94.44 256 ASN A CA 1
ATOM 2008 C C . ASN A 1 256 ? -5.716 10.195 1.179 1.00 94.44 256 ASN A C 1
ATOM 2010 O O . ASN A 1 256 ? -6.772 10.635 0.722 1.00 94.44 256 ASN A O 1
ATOM 2014 N N . LEU A 1 257 ? -5.251 8.967 0.916 1.00 93.69 257 LEU A N 1
ATOM 2015 C CA . LEU A 1 257 ? -6.039 7.937 0.246 1.00 93.69 257 LEU A CA 1
ATOM 2016 C C . LEU A 1 257 ? -7.244 7.567 1.116 1.00 93.69 257 LEU A C 1
ATOM 2018 O O . LEU A 1 257 ? -7.146 6.769 2.040 1.00 93.69 257 LEU A O 1
ATOM 2022 N N . ASP A 1 258 ? -8.394 8.170 0.846 1.00 96.44 258 ASP A N 1
ATOM 2023 C CA . ASP A 1 258 ? -9.676 7.850 1.469 1.00 96.44 258 ASP A CA 1
ATOM 2024 C C . ASP A 1 258 ? -10.808 8.313 0.545 1.00 96.44 258 ASP A C 1
ATOM 2026 O O . ASP A 1 258 ? -10.608 9.150 -0.336 1.00 96.44 258 ASP A O 1
ATOM 2030 N N . SER A 1 259 ? -12.006 7.777 0.776 1.00 95.06 259 SER A N 1
ATOM 2031 C CA . SER A 1 259 ? -13.195 7.863 -0.088 1.00 95.06 259 SER A CA 1
ATOM 2032 C C . SER A 1 259 ? -13.559 9.240 -0.661 1.00 95.06 259 SER A C 1
ATOM 2034 O O . SER A 1 259 ? -14.255 9.300 -1.670 1.00 95.06 259 SER A O 1
ATOM 2036 N N . GLY A 1 260 ? -13.122 10.340 -0.044 1.00 95.69 260 GLY A N 1
ATOM 2037 C CA . GLY A 1 260 ? -13.423 11.693 -0.511 1.00 95.69 260 GLY A CA 1
ATOM 2038 C C . GLY A 1 260 ? -12.316 12.710 -0.258 1.00 95.69 260 GLY A C 1
ATOM 2039 O O . GLY A 1 260 ? -12.632 13.881 -0.078 1.00 95.69 260 GLY A O 1
ATOM 2040 N N . SER A 1 261 ? -11.051 12.291 -0.158 1.00 95.81 261 SER A N 1
ATOM 2041 C CA . SER A 1 261 ? -9.933 13.192 0.185 1.00 95.81 261 SER A CA 1
ATOM 2042 C C . SER A 1 261 ? -8.745 13.150 -0.767 1.00 95.81 261 SER A C 1
ATOM 2044 O O . SER A 1 261 ? -7.738 13.796 -0.490 1.00 95.81 261 SER A O 1
ATOM 2046 N N . ILE A 1 262 ? -8.853 12.423 -1.875 1.00 93.62 262 ILE A N 1
ATOM 2047 C CA . ILE A 1 262 ? -7.818 12.366 -2.904 1.00 93.62 262 ILE A CA 1
ATOM 2048 C C . ILE A 1 262 ? -8.451 12.229 -4.283 1.00 93.62 262 ILE A C 1
ATOM 2050 O O . ILE A 1 262 ? -9.538 11.669 -4.427 1.00 93.62 262 ILE A O 1
ATOM 2054 N N . VAL A 1 263 ? -7.765 12.772 -5.282 1.00 93.69 263 VAL A N 1
ATOM 2055 C CA . VAL A 1 263 ? -8.084 12.631 -6.700 1.00 93.69 263 VAL A CA 1
ATOM 2056 C C . VAL A 1 263 ? -6.764 12.363 -7.404 1.00 93.69 263 VAL A C 1
ATOM 2058 O O . VAL A 1 263 ? -5.858 13.193 -7.353 1.00 93.69 263 VAL A O 1
ATOM 2061 N N . ASN A 1 264 ? -6.669 11.198 -8.032 1.00 91.62 264 ASN A N 1
ATOM 2062 C CA . ASN A 1 264 ? -5.569 10.813 -8.901 1.00 91.62 264 ASN A CA 1
ATOM 2063 C C . ASN A 1 264 ? -6.165 9.990 -10.054 1.00 91.62 264 ASN A C 1
ATOM 2065 O O . ASN A 1 264 ? -6.610 8.857 -9.830 1.00 91.62 264 ASN A O 1
ATOM 2069 N N . PRO A 1 265 ? -6.181 10.528 -11.284 1.00 89.44 265 PRO A N 1
ATOM 2070 C CA . PRO A 1 265 ? -6.829 9.888 -12.429 1.00 89.44 265 PRO A CA 1
ATOM 2071 C C . PRO A 1 265 ? -6.118 8.610 -12.890 1.00 89.44 265 PRO A C 1
ATOM 2073 O O . PRO A 1 265 ? -6.654 7.867 -13.705 1.00 89.44 265 PRO A O 1
ATOM 2076 N N . THR A 1 266 ? -4.908 8.353 -12.391 1.00 85.38 266 THR A N 1
ATOM 2077 C CA . THR A 1 266 ? -4.140 7.131 -12.666 1.00 85.38 266 THR A CA 1
ATOM 2078 C C . THR A 1 266 ? -4.276 6.100 -11.551 1.00 85.38 266 THR A C 1
ATOM 2080 O O . THR A 1 266 ? -3.678 5.027 -11.629 1.00 85.38 266 THR A O 1
ATOM 2083 N N . PHE A 1 267 ? -5.037 6.432 -10.501 1.00 88.94 267 PHE A N 1
ATOM 2084 C CA . PHE A 1 267 ? -5.134 5.615 -9.310 1.00 88.94 267 PHE A CA 1
ATOM 2085 C C . PHE A 1 267 ? -6.510 5.706 -8.620 1.00 88.94 267 PHE A C 1
ATOM 2087 O O . PHE A 1 267 ? -7.429 4.983 -9.007 1.00 88.94 267 PHE A O 1
ATOM 2094 N N . GLU A 1 268 ? -6.704 6.545 -7.594 1.00 92.44 268 GLU A N 1
ATOM 2095 C CA . GLU A 1 268 ? -7.926 6.496 -6.777 1.00 92.44 268 GLU A CA 1
ATOM 2096 C C . GLU A 1 268 ? -9.208 6.873 -7.536 1.00 92.44 268 GLU A C 1
ATOM 2098 O O . GLU A 1 268 ? -10.261 6.242 -7.359 1.00 92.44 268 GLU A O 1
ATOM 2103 N N . SER A 1 269 ? -9.116 7.881 -8.404 1.00 94.50 269 SER A N 1
ATOM 2104 C CA . SER A 1 269 ? -10.228 8.369 -9.227 1.00 94.50 269 SER A CA 1
ATOM 2105 C C . SER A 1 269 ? -10.195 7.820 -10.655 1.00 94.50 269 SER A C 1
ATOM 2107 O O . SER A 1 269 ? -10.908 8.320 -11.513 1.00 94.50 269 SER A O 1
ATOM 2109 N N . GLU A 1 270 ? -9.406 6.779 -10.923 1.00 94.19 270 GLU A N 1
ATOM 2110 C CA . GLU A 1 270 ? -9.328 6.155 -12.248 1.00 94.19 270 GLU A CA 1
ATOM 2111 C C . GLU A 1 270 ? -10.652 5.469 -12.636 1.00 94.19 270 GLU A C 1
ATOM 2113 O O . GLU A 1 270 ? -11.152 4.604 -11.909 1.00 94.19 270 GLU A O 1
ATOM 2118 N N . ASN A 1 271 ? -11.196 5.767 -13.817 1.00 93.94 271 ASN A N 1
ATOM 2119 C CA . ASN A 1 271 ? -12.424 5.170 -14.348 1.00 93.94 271 ASN A CA 1
ATOM 2120 C C . ASN A 1 271 ? -13.651 5.435 -13.456 1.00 93.94 271 ASN A C 1
ATOM 2122 O O . ASN A 1 271 ? -14.391 4.504 -13.094 1.00 93.94 271 ASN A O 1
ATOM 2126 N N . MET A 1 272 ? -13.889 6.695 -13.077 1.00 96.81 272 MET A N 1
ATOM 2127 C CA . MET A 1 272 ? -15.161 7.065 -12.456 1.00 96.81 272 MET A 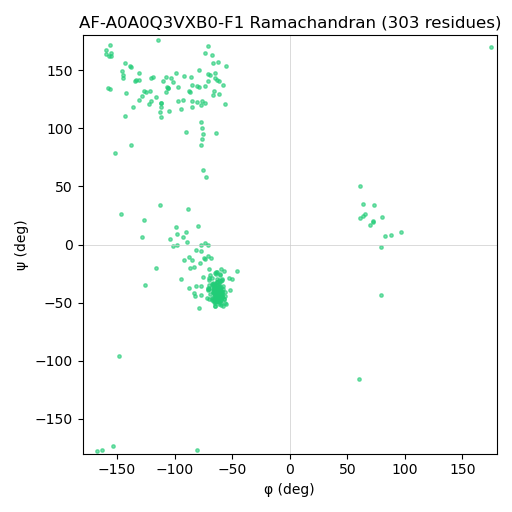CA 1
ATOM 2128 C C . MET A 1 272 ? -16.301 6.824 -13.449 1.00 96.81 272 MET A C 1
ATOM 2130 O O . MET A 1 272 ? -16.185 7.070 -14.648 1.00 96.81 272 MET A O 1
ATOM 2134 N N . LYS A 1 273 ? -17.443 6.334 -12.952 1.00 95.94 273 LYS A N 1
ATOM 2135 C CA . LYS A 1 273 ? -18.578 5.928 -13.807 1.00 95.94 273 LYS A CA 1
ATOM 2136 C C . LYS A 1 273 ? -19.146 7.070 -14.657 1.00 95.94 273 LYS A C 1
ATOM 2138 O O . LYS A 1 273 ? -19.776 6.810 -15.676 1.00 95.94 273 LYS A O 1
ATOM 2143 N N . ASP A 1 274 ? -18.966 8.303 -14.206 1.00 97.38 274 ASP A N 1
ATOM 2144 C CA . ASP A 1 274 ? -19.418 9.536 -14.849 1.00 97.38 274 ASP A CA 1
ATOM 2145 C C . ASP A 1 274 ? -18.278 10.306 -15.543 1.00 97.38 274 ASP A C 1
ATOM 2147 O O . ASP A 1 274 ? -18.513 11.400 -16.052 1.00 97.38 274 ASP A O 1
ATOM 2151 N N . GLY A 1 275 ? -17.059 9.750 -15.583 1.00 96.62 275 GLY A N 1
ATOM 2152 C CA . GLY A 1 275 ? -15.881 10.391 -16.175 1.00 96.62 275 GLY A CA 1
ATOM 2153 C C . GLY A 1 275 ? -15.321 11.563 -15.362 1.00 96.62 275 GLY A C 1
ATOM 2154 O O . GLY A 1 275 ? -14.619 12.411 -15.912 1.00 96.62 275 GLY A O 1
ATOM 2155 N N . SER A 1 276 ? -15.644 11.644 -14.068 1.00 96.88 276 SER A N 1
ATOM 2156 C CA . SER A 1 276 ? -15.206 12.715 -13.158 1.00 96.88 276 SER A CA 1
ATOM 2157 C C . SER A 1 276 ? -13.774 12.565 -12.620 1.00 96.88 276 SER A C 1
ATOM 2159 O O . SER A 1 276 ? -13.402 13.253 -11.669 1.00 96.88 276 SER A O 1
ATOM 2161 N N . ASP A 1 277 ? -12.952 11.715 -13.239 1.00 95.00 277 ASP A N 1
ATOM 2162 C CA . ASP A 1 277 ? -11.617 11.293 -12.793 1.00 95.00 277 ASP A CA 1
ATOM 2163 C C . ASP A 1 277 ? -10.676 12.453 -12.412 1.00 95.00 277 ASP A C 1
ATOM 2165 O O . ASP A 1 277 ? -9.814 12.291 -11.549 1.00 95.00 277 ASP A O 1
ATOM 2169 N N . LEU A 1 278 ? -10.842 13.621 -13.045 1.00 95.25 278 LEU A N 1
ATOM 2170 C CA . LEU A 1 278 ? -9.986 14.806 -12.898 1.00 95.25 278 LEU A CA 1
ATOM 2171 C C . LEU A 1 278 ? -10.557 15.904 -11.980 1.00 95.25 278 LEU A C 1
ATOM 2173 O O . LEU A 1 278 ? -9.911 16.937 -11.798 1.00 95.25 278 LEU A O 1
ATOM 2177 N N . ILE A 1 279 ? -11.761 15.740 -11.420 1.00 96.38 279 ILE A N 1
ATOM 2178 C CA . ILE A 1 279 ? -12.411 16.791 -10.618 1.00 96.38 279 ILE A CA 1
ATOM 2179 C C . ILE A 1 279 ? -11.775 16.862 -9.225 1.00 96.38 279 ILE A C 1
ATOM 2181 O O . ILE A 1 279 ? -12.123 16.090 -8.337 1.00 96.38 279 ILE A O 1
ATOM 2185 N N . SER A 1 280 ? -10.882 17.830 -9.009 1.00 95.56 280 SER A N 1
ATOM 2186 C CA . SER A 1 280 ? -10.143 18.029 -7.752 1.00 95.56 280 SER A CA 1
ATOM 2187 C C . SER A 1 280 ? -10.830 18.947 -6.730 1.00 95.56 280 SER A C 1
ATOM 2189 O O . SER A 1 280 ? -10.241 19.277 -5.699 1.00 95.56 280 SER A O 1
ATOM 2191 N N . ASP A 1 281 ? -12.097 19.312 -6.947 1.00 97.38 281 ASP A N 1
ATOM 2192 C CA . ASP A 1 281 ? -12.884 20.066 -5.962 1.00 97.38 281 ASP A CA 1
ATOM 2193 C C . ASP A 1 281 ? -13.089 19.265 -4.661 1.00 97.38 281 ASP A C 1
ATOM 2195 O O . ASP A 1 281 ? -13.092 19.830 -3.565 1.00 97.38 281 ASP A O 1
ATOM 2199 N N . TRP A 1 282 ? -13.229 17.936 -4.751 1.00 97.50 282 TRP A N 1
ATOM 2200 C CA . TRP A 1 282 ? -13.595 17.085 -3.610 1.00 97.50 282 TRP A CA 1
ATOM 2201 C C . TRP A 1 282 ? -12.554 17.058 -2.480 1.00 97.50 282 TRP A C 1
ATOM 2203 O O . TRP A 1 282 ? -12.946 17.298 -1.336 1.00 97.50 282 TRP A O 1
ATOM 2213 N N . PRO A 1 283 ? -11.243 16.849 -2.730 1.00 96.69 283 PRO A N 1
ATOM 2214 C CA . PRO A 1 283 ? -10.225 16.941 -1.679 1.00 96.69 283 PRO A CA 1
ATOM 2215 C C . PRO A 1 283 ? -10.139 18.333 -1.040 1.00 96.69 283 PRO A C 1
ATOM 2217 O O . PRO A 1 283 ? -9.907 18.452 0.164 1.00 96.69 283 PRO A O 1
ATOM 2220 N N . MET A 1 284 ? -10.385 19.393 -1.817 1.00 97.25 284 MET A N 1
ATOM 2221 C CA . MET A 1 284 ? -10.402 20.763 -1.298 1.00 97.25 284 MET A CA 1
ATOM 2222 C C . MET A 1 284 ? -11.588 20.981 -0.357 1.00 97.25 284 MET A C 1
ATOM 2224 O O . MET A 1 284 ? -11.417 21.464 0.765 1.00 97.25 284 MET A O 1
ATOM 2228 N N . LEU A 1 285 ? -12.785 20.560 -0.774 1.00 98.19 285 LEU A N 1
ATOM 2229 C CA . LEU A 1 285 ? -13.981 20.583 0.068 1.00 98.19 285 LEU A 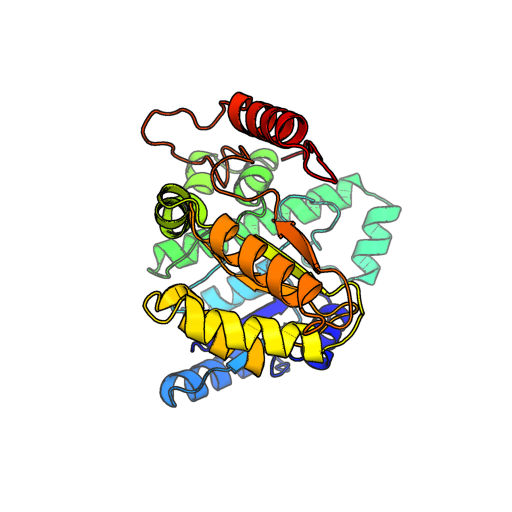CA 1
ATOM 2230 C C . LEU A 1 285 ? -13.814 19.709 1.315 1.00 98.19 285 LEU A C 1
ATOM 2232 O O . LEU A 1 285 ? -14.267 20.101 2.386 1.00 98.19 285 LEU A O 1
ATOM 2236 N N . ASN A 1 286 ? -13.127 18.570 1.208 1.00 98.19 286 ASN A N 1
ATOM 2237 C CA . ASN A 1 286 ? -12.799 17.711 2.343 1.00 98.19 286 ASN A CA 1
ATOM 2238 C C . ASN A 1 286 ? -11.960 18.451 3.392 1.00 98.19 286 ASN A C 1
ATOM 2240 O O . ASN A 1 286 ? -12.323 18.468 4.568 1.00 98.19 286 ASN A O 1
ATOM 2244 N N . GLY A 1 287 ? -10.875 19.104 2.965 1.00 97.62 287 GLY A N 1
ATOM 2245 C CA . GLY A 1 287 ? -10.028 19.904 3.849 1.00 97.62 287 GLY A CA 1
ATOM 2246 C C . GLY A 1 287 ? -10.797 21.051 4.511 1.00 97.62 287 GLY A C 1
ATOM 2247 O O . GLY A 1 287 ? -10.748 21.204 5.732 1.00 97.62 287 GLY A O 1
ATOM 2248 N N . LEU A 1 288 ? -11.566 21.814 3.726 1.00 98.19 288 LEU A N 1
ATOM 2249 C CA . LEU A 1 288 ? -12.376 22.931 4.228 1.00 98.19 288 LEU A CA 1
ATOM 2250 C C . LEU A 1 288 ? -13.462 22.473 5.212 1.00 98.19 288 LEU A C 1
ATOM 2252 O O . LEU A 1 288 ? -13.658 23.102 6.252 1.00 98.19 288 LEU A O 1
ATOM 2256 N N . LEU A 1 289 ? -14.149 21.368 4.917 1.00 98.12 289 LEU A N 1
ATOM 2257 C CA . LEU A 1 289 ? -15.183 20.824 5.794 1.00 98.12 289 LEU A CA 1
ATOM 2258 C C . LEU A 1 289 ? -14.589 20.321 7.113 1.00 98.12 289 LEU A C 1
ATOM 2260 O O . LEU A 1 289 ? -15.165 20.584 8.164 1.00 98.12 289 LEU A O 1
ATOM 2264 N N . ASN A 1 290 ? -13.427 19.663 7.079 1.00 97.88 290 ASN A N 1
ATOM 2265 C CA . ASN A 1 290 ? -12.718 19.246 8.292 1.00 97.88 290 ASN A CA 1
ATOM 2266 C C . ASN A 1 290 ? -12.238 20.449 9.121 1.00 97.88 290 ASN A C 1
ATOM 2268 O O . ASN A 1 290 ? -12.275 20.393 10.348 1.00 97.88 290 ASN A O 1
ATOM 2272 N N . ALA A 1 291 ? -11.858 21.558 8.475 1.00 97.75 291 ALA A N 1
ATOM 2273 C CA . ALA A 1 291 ? -11.511 22.801 9.165 1.00 97.75 291 ALA A CA 1
ATOM 2274 C C . ALA A 1 291 ? -12.707 23.399 9.917 1.00 97.75 291 ALA A C 1
ATOM 2276 O O . ALA A 1 291 ? -12.603 23.700 11.104 1.00 97.75 291 ALA A O 1
ATOM 2277 N N . VAL A 1 292 ? -13.868 23.508 9.264 1.00 98.00 292 VAL A N 1
ATOM 2278 C CA . VAL A 1 292 ? -15.107 23.970 9.923 1.00 98.00 292 VAL A CA 1
ATOM 2279 C C . VAL A 1 292 ? -15.606 22.950 10.957 1.00 98.00 292 VAL A C 1
ATOM 2281 O O . VAL A 1 292 ? -16.210 23.322 11.960 1.00 98.00 292 VAL A O 1
ATOM 2284 N N . GLY A 1 293 ? -15.314 21.665 10.741 1.00 96.88 293 GLY A N 1
ATOM 2285 C CA . GLY A 1 293 ? -15.543 20.566 11.677 1.00 96.88 293 GLY A CA 1
ATOM 2286 C C . GLY A 1 293 ? -14.573 20.520 12.862 1.00 96.88 293 GLY A C 1
ATOM 2287 O O . GLY A 1 293 ? -14.714 19.631 13.699 1.00 96.88 293 GLY A O 1
ATOM 2288 N N . MET A 1 294 ? -13.640 21.475 12.959 1.00 96.94 294 MET A N 1
ATOM 2289 C CA . MET A 1 294 ? -12.694 21.638 14.066 1.00 96.94 294 MET A CA 1
ATOM 2290 C C . MET A 1 294 ? -11.710 20.467 14.238 1.00 96.94 294 MET A C 1
ATOM 2292 O O . MET A 1 294 ? -11.344 20.134 15.363 1.00 96.94 294 MET A O 1
ATOM 2296 N N . CYS A 1 295 ? -11.271 19.834 13.144 1.00 97.38 295 CYS A N 1
ATOM 2297 C CA . CYS A 1 295 ? -10.163 18.876 13.209 1.00 97.38 295 CYS A CA 1
ATOM 2298 C C . CYS A 1 295 ? -8.870 19.554 13.700 1.00 97.38 295 CYS A C 1
ATOM 2300 O O . CYS A 1 295 ? -8.556 20.666 13.277 1.00 97.38 295 CYS A O 1
ATOM 2302 N N . ASP A 1 296 ? -8.093 18.856 14.536 1.00 96.88 296 ASP A N 1
ATOM 2303 C CA . ASP A 1 296 ? -6.868 19.395 15.151 1.00 96.88 296 ASP A CA 1
ATOM 2304 C C . ASP A 1 296 ? -5.773 19.746 14.128 1.00 96.88 296 ASP A C 1
ATOM 2306 O O . ASP A 1 296 ? -4.998 20.681 14.325 1.00 96.88 296 ASP A O 1
ATOM 2310 N N . LEU A 1 297 ? -5.706 18.992 13.026 1.00 95.25 297 LEU A N 1
ATOM 2311 C CA . LEU A 1 297 ? -4.766 19.196 11.928 1.00 95.25 297 LEU A CA 1
ATOM 2312 C C . LEU A 1 297 ? -5.457 18.910 10.593 1.00 95.25 297 LEU A C 1
ATOM 2314 O O . LEU A 1 297 ? -6.050 17.847 10.406 1.00 95.25 297 LEU A O 1
ATOM 2318 N N . ILE A 1 298 ? -5.318 19.836 9.645 1.00 96.56 298 ILE A N 1
ATOM 2319 C CA . ILE A 1 298 ? -5.712 19.648 8.248 1.00 96.56 298 ILE A CA 1
ATOM 2320 C C . ILE A 1 298 ? -4.480 19.850 7.371 1.00 96.56 298 ILE A C 1
ATOM 2322 O O . ILE A 1 298 ? -3.760 20.836 7.520 1.00 96.56 298 ILE A O 1
ATOM 2326 N N . ALA A 1 299 ? -4.264 18.925 6.439 1.00 94.88 299 ALA A N 1
ATOM 2327 C CA . ALA A 1 299 ? -3.224 19.021 5.427 1.00 94.88 299 ALA A CA 1
ATOM 2328 C C . ALA A 1 299 ? -3.850 18.879 4.038 1.00 94.88 299 ALA A C 1
ATOM 2330 O O . ALA A 1 299 ? -4.622 17.955 3.791 1.00 94.88 299 ALA A O 1
ATOM 2331 N N . ILE A 1 300 ? -3.495 19.794 3.139 1.00 93.88 300 ILE A N 1
ATOM 2332 C CA . ILE A 1 300 ? -3.784 19.695 1.709 1.00 93.88 300 ILE A CA 1
ATOM 2333 C C . ILE A 1 300 ? -2.438 19.505 1.025 1.00 93.88 300 ILE A C 1
ATOM 2335 O O . ILE A 1 300 ? -1.527 20.312 1.210 1.00 93.88 300 ILE A O 1
ATOM 2339 N N . GLN A 1 301 ? -2.307 18.409 0.288 1.00 92.38 301 GLN A N 1
ATOM 2340 C CA . GLN A 1 301 ? -1.080 18.031 -0.398 1.00 92.38 301 GLN A CA 1
ATOM 2341 C C . GL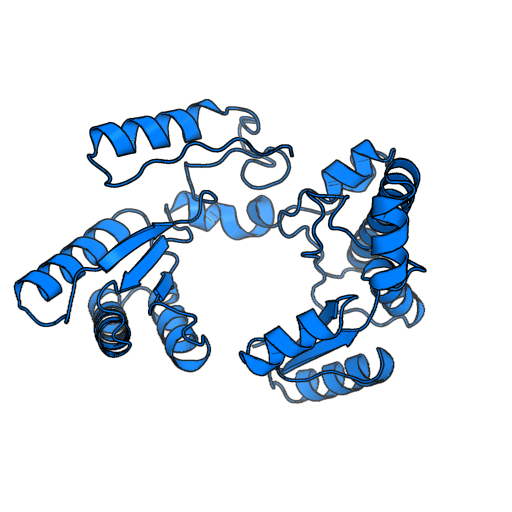N A 1 301 ? -1.340 17.971 -1.898 1.00 92.38 301 GLN A C 1
ATOM 2343 O O . GLN A 1 301 ? -2.414 17.559 -2.333 1.00 92.38 301 GLN A O 1
ATOM 2348 N N . ALA A 1 302 ? -0.339 18.375 -2.667 1.00 88.56 302 ALA A N 1
ATOM 2349 C CA . ALA A 1 302 ? -0.275 18.143 -4.096 1.00 88.56 302 ALA A CA 1
ATOM 2350 C C . ALA A 1 302 ? 1.017 17.375 -4.353 1.00 88.56 302 ALA A C 1
ATOM 2352 O O . ALA A 1 302 ? 2.096 17.852 -3.997 1.00 88.56 302 ALA A O 1
ATOM 2353 N N . ASN A 1 303 ? 0.889 16.187 -4.932 1.00 75.56 303 ASN A N 1
ATOM 2354 C CA . ASN A 1 303 ? 2.032 15.394 -5.350 1.00 75.56 303 ASN A CA 1
ATOM 2355 C C . ASN A 1 303 ? 2.243 15.594 -6.849 1.00 75.56 303 ASN A C 1
ATOM 2357 O O . ASN A 1 303 ? 1.287 15.794 -7.599 1.00 75.56 303 ASN A O 1
ATOM 2361 N N . TYR A 1 304 ? 3.502 15.548 -7.272 1.00 57.91 304 TYR A N 1
ATOM 2362 C CA . TYR A 1 304 ? 3.845 15.435 -8.681 1.00 57.91 304 TYR A CA 1
ATOM 2363 C C . TYR A 1 304 ? 3.593 13.980 -9.087 1.00 57.91 304 TYR A C 1
ATOM 2365 O O . TYR A 1 304 ? 4.455 13.131 -8.894 1.00 57.91 304 TYR A O 1
ATOM 2373 N N . SER A 1 305 ? 2.390 13.679 -9.564 1.00 52.09 305 SER A N 1
ATOM 2374 C CA . SER A 1 305 ? 2.073 12.424 -10.254 1.00 52.09 305 SER A CA 1
ATOM 2375 C C . SER A 1 305 ? 1.437 12.763 -11.586 1.00 52.09 305 SER A C 1
ATOM 2377 O O . SER A 1 305 ? 0.355 13.393 -11.543 1.00 52.09 305 SER A O 1
#

Radius of gyration: 21.46 Å; Cα contacts (8 Å, |Δi|>4): 464; chains: 1; bounding box: 49×51×59 Å

Nearest PDB structures (foldseek):
  1uwk-assembly1_A  TM=9.811E-01  e=3.397E-30  Pseudomonas putida
  2fkn-assembly2_D  TM=9.813E-01  e=2.537E-29  Bacillus subtilis
  2v7g-assembly1_A  TM=9.826E-01  e=3.838E-29  Pseudomonas putida
  1uwl-assembly1_B  TM=9.814E-01  e=9.887E-29  Pseudomonas putida
  1w1u-assembly1_B  TM=9.804E-01  e=1.684E-28  Pseudomonas putida

Foldseek 3Di:
DAEDEAEDQDVVVVVVCCVQQNAPEEDPAPVRSLVVRVVCVVVVHYHGYYYHFQLLVSLVVCVVVVHADQADEDDAQLQDLLSQAFHPDHPVRLVVCCVPPVPVSSLRSLVSLLSNLVSQVVSVVVVRHGAYAPNCSLVSNVVNPDDNVSSPSHHACQVVPVVVLLVQQWAFKKKFQPLLDLVLLVVLLVVQCVVVVVDPQQNVVSVCCVVRRGDDRTDMDTGGDGPPRSVVSQVVSVVCVVVVVGVDDMDIDGDCPTSQQDADCRYNLPPDVVPCNPVPVRNVVVQVVVVVVVRPDGDDDDGND

Secondary structure (DSSP, 8-state):
--EEEEEES-HHHHHHHHHTTSS-EEESSHHHHHHHHHHHHHTT--EEEEEES-HHHHHHHHHHTT---SEEEE-S-TT-TTTSPPTT--HHHHHHHHHH-HHHHHHHHHHHHHHHHHHHHHHHHTT-EEEE-SSSHHHHHHHTT--HHHHTTSPBHIIIIIHHHHHTT-EEEEEEETT--HHHHHHHHHHHHHHTTT-HHHHHHHHHHHHHPPP-SS-EEEEEE-TTHHHHHHHHHHHHHHTT-SSS-EEEEE-S-STTT---TTTTTTT-TTS-TT-THHHHHHHHHHHHTT-S---------

Solvent-accessible surface area (backbone atoms only — not comparable to full-atom values): 16845 Å² total; per-residue (Å²): 126,61,57,44,81,43,68,40,67,46,62,70,59,53,49,58,34,38,80,58,56,77,32,76,46,75,35,98,37,68,69,54,39,53,53,51,43,53,53,32,51,77,69,72,40,59,45,37,34,34,32,74,35,43,62,35,59,52,46,45,51,36,56,73,70,70,58,80,60,76,60,48,70,55,78,63,49,34,56,40,48,90,73,32,81,32,69,98,50,55,70,66,56,45,52,53,35,46,72,76,39,45,69,60,37,44,50,43,15,37,56,31,49,41,50,32,52,51,37,47,46,50,40,36,76,70,70,26,51,42,34,39,67,67,31,46,44,51,57,44,24,36,77,65,68,46,57,61,73,65,43,62,66,48,44,37,45,32,59,76,68,41,47,71,41,27,76,50,43,20,27,52,34,28,38,35,33,72,57,52,44,60,64,44,46,50,53,50,52,53,47,47,45,62,78,39,61,87,40,61,70,55,36,55,45,50,60,49,44,75,73,60,57,69,77,69,84,52,22,61,52,72,49,68,42,31,65,66,47,51,57,58,50,53,52,50,54,53,48,36,40,75,71,61,75,31,90,41,61,68,50,78,53,57,54,58,68,34,65,57,43,55,65,35,56,78,23,75,24,27,84,39,96,86,69,57,23,80,63,60,62,50,33,54,51,40,44,53,49,39,56,79,66,64,54,94,76,80,82,90,82,84,77,84,119